Protein AF-A0A2Z5EM82-F1 (afdb_monomer_lite)

Organism: NCBI:txid2233830

Sequence (262 aa):
MKAYSIFFLVAFTAFQNALCEEYQMLAESQAIMKCREKTNAPMMAHTKFIRRDPMLDESKEGKCFIHCIMESIGMMKEDGSMDDDKARSDIEKTTIGSHEKVFEAWKTCEAKDQKGTDKCERSFMMFKCFFTERNKLEIEWKTMHKETLDKCREETNLPMESYEKFTRKFELDDSHEMKCYLKCSLMKLGVMNAEGTINRYKSKFAFNRMFEGDINVVDKMWWECQNKGMKDDLCNYAHGVVKCMIEGVKEKKIQPLKKHDH

Structure (mmCIF, N/CA/C/O backbone):
data_AF-A0A2Z5EM82-F1
#
_entry.id   AF-A0A2Z5EM82-F1
#
loop_
_atom_site.group_PDB
_atom_site.id
_atom_site.type_symbol
_atom_site.label_atom_id
_atom_site.label_alt_id
_atom_site.label_comp_id
_atom_site.label_asym_id
_atom_site.label_entity_id
_atom_site.label_seq_id
_atom_site.pdbx_PDB_ins_code
_atom_site.Cartn_x
_atom_site.Cartn_y
_atom_site.Cartn_z
_atom_site.occupancy
_atom_site.B_iso_or_equiv
_atom_site.auth_seq_id
_atom_site.auth_comp_id
_atom_site.auth_asym_id
_atom_site.auth_atom_id
_atom_site.pdbx_PDB_model_num
ATOM 1 N N . MET A 1 1 ? -30.718 46.259 -21.234 1.00 45.47 1 MET A N 1
ATOM 2 C CA . MET A 1 1 ? -29.704 45.844 -20.233 1.00 45.47 1 MET A CA 1
ATOM 3 C C . MET A 1 1 ? -30.276 45.216 -18.946 1.00 45.47 1 MET A C 1
ATOM 5 O O . MET A 1 1 ? -29.527 45.074 -17.996 1.00 45.47 1 MET A O 1
ATOM 9 N N . LYS A 1 2 ? -31.549 44.775 -18.882 1.00 43.31 2 LYS A N 1
ATOM 10 C CA . LYS A 1 2 ? -32.112 44.120 -17.672 1.00 43.31 2 LYS A CA 1
ATOM 11 C C . LYS A 1 2 ? -32.327 42.597 -17.789 1.00 43.31 2 LYS A C 1
ATOM 13 O O . LYS A 1 2 ? -32.525 41.946 -16.776 1.00 43.31 2 LYS A O 1
ATOM 18 N N . ALA A 1 3 ? -32.244 42.024 -18.994 1.00 44.66 3 ALA A N 1
ATOM 19 C CA . ALA A 1 3 ? -32.476 40.590 -19.222 1.00 44.66 3 ALA A CA 1
ATOM 20 C C . ALA A 1 3 ? -31.213 39.715 -19.064 1.00 44.66 3 ALA A C 1
ATOM 22 O O . ALA A 1 3 ? -31.312 38.560 -18.664 1.00 44.66 3 ALA A O 1
ATOM 23 N N . TYR A 1 4 ? -30.018 40.268 -19.307 1.00 41.94 4 TYR A N 1
ATOM 24 C CA . TYR A 1 4 ? -28.759 39.511 -19.226 1.00 41.94 4 TYR A CA 1
ATOM 25 C C . TYR A 1 4 ? -28.291 39.243 -17.785 1.00 41.94 4 TYR A C 1
ATOM 27 O O . TYR A 1 4 ? -27.641 38.233 -17.536 1.00 41.94 4 TYR A O 1
ATOM 35 N N . SER A 1 5 ? -28.673 40.085 -16.818 1.00 41.69 5 SER A N 1
ATOM 36 C CA . SER A 1 5 ? -28.307 39.893 -15.404 1.00 41.69 5 SER A CA 1
ATOM 37 C C . SER A 1 5 ? -29.085 38.768 -14.714 1.00 41.69 5 SER A C 1
ATOM 39 O O . SER A 1 5 ? -28.594 38.212 -13.739 1.00 41.69 5 SER A O 1
ATOM 41 N N . ILE A 1 6 ? -30.268 38.396 -15.217 1.00 49.16 6 ILE A N 1
ATOM 42 C CA . ILE A 1 6 ? -31.092 37.330 -14.621 1.00 49.16 6 ILE A CA 1
ATOM 43 C C . ILE A 1 6 ? -30.601 35.945 -15.077 1.00 49.16 6 ILE A C 1
ATOM 45 O O . ILE A 1 6 ? -30.550 35.017 -14.275 1.00 49.16 6 ILE A O 1
ATOM 49 N N . PHE A 1 7 ? -30.146 35.814 -16.328 1.00 45.53 7 PHE A N 1
ATOM 50 C CA . PHE A 1 7 ? -29.641 34.541 -16.861 1.00 45.53 7 PHE A CA 1
ATOM 51 C C . PHE A 1 7 ? -28.330 34.076 -16.199 1.00 45.53 7 PHE A C 1
ATOM 53 O O . PHE A 1 7 ? -28.139 32.880 -15.995 1.00 45.53 7 PHE A O 1
ATOM 60 N N . PHE A 1 8 ? -27.457 35.005 -15.794 1.00 47.22 8 PHE A N 1
ATOM 61 C CA . PHE A 1 8 ? -26.215 34.663 -15.087 1.00 47.22 8 PHE A CA 1
ATOM 62 C C . PHE A 1 8 ? -26.441 34.199 -13.638 1.00 47.22 8 PHE A C 1
ATOM 64 O O . PHE A 1 8 ? -25.698 33.350 -13.153 1.00 47.22 8 PHE A O 1
ATOM 71 N N . LEU A 1 9 ? -27.480 34.696 -12.957 1.00 44.06 9 LEU A N 1
ATOM 72 C CA . LEU A 1 9 ? -27.797 34.308 -11.575 1.00 44.06 9 LEU A CA 1
ATOM 73 C C . LEU A 1 9 ? -28.416 32.904 -11.476 1.00 44.06 9 LEU A C 1
ATOM 75 O O . LEU A 1 9 ? -28.106 32.174 -10.540 1.00 44.06 9 LEU A O 1
ATOM 79 N N . VAL A 1 10 ? -29.232 32.495 -12.455 1.00 49.00 10 VAL A N 1
ATOM 80 C CA . VAL A 1 10 ? -29.851 31.152 -12.480 1.00 49.00 10 VAL A CA 1
ATOM 81 C C . VAL A 1 10 ? -28.843 30.064 -12.880 1.00 49.00 10 VAL A C 1
ATOM 83 O O . VAL A 1 10 ? -28.910 28.943 -12.383 1.00 49.00 10 VAL A O 1
ATOM 86 N N . ALA A 1 11 ? -27.855 30.392 -13.719 1.00 47.56 11 ALA A N 1
ATOM 87 C CA . ALA A 1 11 ? -26.779 29.460 -14.057 1.00 47.56 11 ALA A CA 1
ATOM 88 C C . ALA A 1 11 ? -25.826 29.206 -12.872 1.00 47.56 11 ALA A C 1
ATOM 90 O O . ALA A 1 11 ? -25.337 28.089 -12.712 1.00 47.56 11 ALA A O 1
ATOM 91 N N . PHE A 1 12 ? -25.592 30.208 -12.013 1.00 42.94 12 PHE A N 1
ATOM 92 C CA . PHE A 1 12 ? -24.684 30.079 -10.866 1.00 42.94 12 PHE A CA 1
ATOM 93 C C . PHE A 1 12 ? -25.271 29.232 -9.726 1.00 42.94 12 PHE A C 1
ATOM 95 O O . PHE A 1 12 ? -24.543 28.458 -9.106 1.00 42.94 12 PHE A O 1
ATOM 102 N N . THR A 1 13 ? -26.585 29.307 -9.480 1.00 43.53 13 THR A N 1
ATOM 103 C CA . THR A 1 13 ? -27.246 28.476 -8.455 1.00 43.53 13 THR A CA 1
ATOM 104 C C . THR A 1 13 ? -27.397 27.017 -8.889 1.00 43.53 13 THR A C 1
ATOM 106 O O . THR A 1 13 ? -27.292 26.119 -8.056 1.00 43.53 13 THR A O 1
ATOM 109 N N . ALA A 1 14 ? -27.557 26.750 -10.190 1.00 42.41 14 ALA A N 1
ATOM 110 C CA . ALA A 1 14 ? -27.534 25.389 -10.727 1.00 42.41 14 ALA A CA 1
ATOM 111 C C . ALA A 1 14 ? -26.121 24.768 -10.686 1.00 42.41 14 ALA A C 1
ATOM 113 O O . ALA A 1 14 ? -25.977 23.590 -10.364 1.00 42.41 14 ALA A O 1
ATOM 114 N N . PHE A 1 15 ? -25.069 25.560 -10.934 1.00 43.28 15 PHE A N 1
ATOM 115 C CA . PHE A 1 15 ? -23.678 25.085 -10.875 1.00 43.28 15 PHE A CA 1
ATOM 116 C C . PHE A 1 15 ? -23.186 24.794 -9.450 1.00 43.28 15 PHE A C 1
ATOM 118 O O . PHE A 1 15 ? -22.385 23.882 -9.259 1.00 43.28 15 PHE A O 1
ATOM 125 N N . GLN A 1 16 ? -23.666 25.530 -8.442 1.00 39.88 16 GLN A N 1
ATOM 126 C CA . GLN A 1 16 ? -23.313 25.255 -7.044 1.00 39.88 16 GLN A CA 1
ATOM 127 C C . GLN A 1 16 ? -23.934 23.953 -6.522 1.00 39.88 16 GLN A C 1
ATOM 129 O O . GLN A 1 16 ? -23.298 23.261 -5.732 1.00 39.88 16 GLN A O 1
ATOM 134 N N . ASN A 1 17 ? -25.123 23.578 -7.002 1.00 41.25 17 ASN A N 1
ATOM 135 C CA . ASN A 1 17 ? -25.751 22.311 -6.626 1.00 41.25 17 ASN A CA 1
ATOM 136 C C . ASN A 1 17 ? -25.150 21.114 -7.386 1.00 41.25 17 ASN A C 1
ATOM 138 O O . ASN A 1 17 ? -24.936 20.070 -6.780 1.00 41.25 17 ASN A O 1
ATOM 142 N N . ALA A 1 18 ? -24.774 21.279 -8.661 1.00 41.28 18 ALA A N 1
ATOM 143 C CA . ALA A 1 18 ? -24.162 20.207 -9.455 1.00 41.28 18 ALA A CA 1
ATOM 144 C C . ALA A 1 18 ? -22.718 19.857 -9.032 1.00 41.28 18 ALA A C 1
ATOM 146 O O . ALA A 1 18 ? -22.289 18.722 -9.203 1.00 41.28 18 ALA A O 1
ATOM 147 N N . LEU A 1 19 ? -21.963 20.802 -8.454 1.00 39.62 19 LEU A N 1
ATOM 148 C CA . LEU A 1 19 ? -20.616 20.536 -7.921 1.00 39.62 19 LEU A CA 1
ATOM 149 C C . LEU A 1 19 ? -20.616 19.999 -6.478 1.00 39.62 19 LEU A C 1
ATOM 151 O O . LEU A 1 19 ? -19.567 19.592 -5.984 1.00 39.62 19 LEU A O 1
ATOM 155 N N . CYS A 1 20 ? -21.764 19.999 -5.795 1.00 47.19 20 CYS A N 1
ATOM 156 C CA . CYS A 1 20 ? -21.883 19.529 -4.410 1.00 47.19 20 CYS A CA 1
ATOM 157 C C . CYS A 1 20 ? -22.438 18.093 -4.309 1.00 47.19 20 CYS A C 1
ATOM 159 O O . CYS A 1 20 ? -22.335 1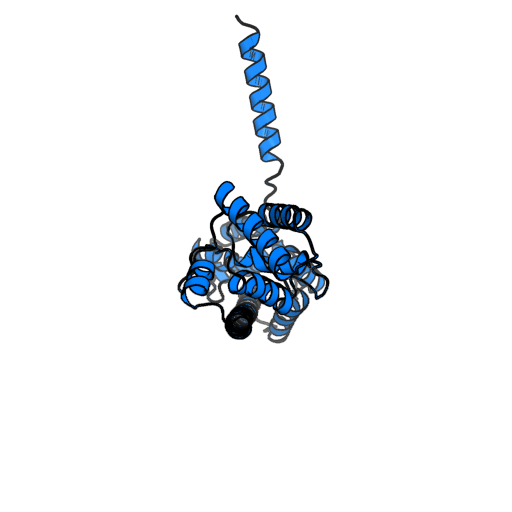7.461 -3.260 1.00 47.19 20 CYS A O 1
ATOM 161 N N . GLU A 1 21 ? -22.990 17.547 -5.396 1.00 37.94 21 GLU A N 1
ATOM 162 C CA . GLU A 1 21 ? -23.688 16.252 -5.393 1.00 37.94 21 GLU A CA 1
ATOM 163 C C . GLU A 1 21 ? -22.758 15.022 -5.360 1.00 37.94 21 GLU A C 1
ATOM 165 O O . GLU A 1 21 ? -23.208 13.929 -5.025 1.00 37.94 21 GLU A O 1
ATOM 170 N N . GLU A 1 22 ? -21.453 15.186 -5.611 1.00 38.53 22 GLU A N 1
ATOM 171 C CA . GLU A 1 22 ? -20.492 14.066 -5.649 1.00 38.53 22 GLU A CA 1
ATOM 172 C C . GLU A 1 22 ? -19.553 13.993 -4.427 1.00 38.53 22 GLU A C 1
ATOM 174 O O . GLU A 1 22 ? -18.763 13.061 -4.298 1.00 38.53 22 GLU A O 1
ATOM 179 N N . TYR A 1 23 ? -19.676 14.918 -3.466 1.00 39.31 23 TYR A N 1
ATOM 180 C CA . TYR A 1 23 ? -19.006 14.817 -2.161 1.00 39.31 23 TYR A CA 1
ATOM 181 C C . TYR A 1 23 ? -19.961 14.236 -1.111 1.00 39.31 23 TYR A C 1
ATOM 183 O O . TYR A 1 23 ? -20.085 14.741 0.007 1.00 39.31 23 TYR A O 1
ATOM 191 N N . GLN A 1 24 ? -20.655 13.145 -1.449 1.00 38.25 24 GLN A N 1
ATOM 192 C CA . GLN A 1 24 ? -21.170 12.264 -0.407 1.00 38.25 24 GLN A CA 1
ATOM 193 C C . GLN A 1 24 ? -19.955 11.737 0.355 1.00 38.25 24 GLN A C 1
ATOM 195 O O . GLN A 1 24 ? -19.304 10.782 -0.063 1.00 38.25 24 GLN A O 1
ATOM 200 N N . MET A 1 25 ? -19.616 12.384 1.474 1.00 50.50 25 MET A N 1
ATOM 201 C CA . MET A 1 25 ? -18.708 11.797 2.450 1.00 50.50 25 MET A CA 1
ATOM 202 C C . MET A 1 25 ? -19.210 10.379 2.707 1.00 50.50 25 MET A C 1
ATOM 204 O O . MET A 1 25 ? -20.356 10.226 3.142 1.00 50.50 25 MET A O 1
ATOM 208 N N . LEU A 1 26 ? -18.388 9.374 2.379 1.00 66.12 26 LEU A N 1
ATOM 209 C CA . LEU A 1 26 ? -18.719 7.965 2.584 1.00 66.12 26 LEU A CA 1
ATOM 210 C C . LEU A 1 26 ? -19.318 7.791 3.985 1.00 66.12 26 LEU A C 1
ATOM 212 O O . LEU A 1 26 ? -18.898 8.471 4.926 1.00 66.12 26 LEU A O 1
ATOM 216 N N . ALA A 1 27 ? -20.294 6.892 4.132 1.00 74.19 27 ALA A N 1
ATOM 217 C CA . ALA A 1 27 ? -20.987 6.657 5.404 1.00 74.19 27 ALA A CA 1
ATOM 218 C C . ALA A 1 27 ? -20.010 6.497 6.592 1.00 74.19 27 ALA A C 1
ATOM 220 O O . ALA A 1 27 ? -20.274 6.982 7.689 1.00 74.19 27 ALA A O 1
ATOM 221 N N . GLU A 1 28 ? -18.835 5.917 6.339 1.00 73.75 28 GLU A N 1
ATOM 222 C CA . GLU A 1 28 ? -17.709 5.803 7.270 1.00 73.75 28 GLU A CA 1
ATOM 223 C C . GLU A 1 28 ? -17.145 7.161 7.729 1.00 73.75 28 GLU A C 1
ATOM 225 O O . GLU A 1 28 ? -16.968 7.387 8.924 1.00 73.75 28 GLU A O 1
ATOM 230 N N . SER A 1 29 ? -16.889 8.103 6.814 1.00 79.56 29 SER A N 1
ATOM 231 C CA . SER A 1 29 ? -16.407 9.450 7.155 1.00 79.56 29 SER A CA 1
ATOM 232 C C . SER A 1 29 ? -17.433 10.227 7.982 1.00 79.56 29 SER A C 1
ATOM 234 O O . SER A 1 29 ? -17.067 10.935 8.922 1.00 79.56 29 SER A O 1
ATOM 236 N N . GLN A 1 30 ? -18.724 10.057 7.683 1.00 85.81 30 GLN A N 1
ATOM 237 C CA . GLN A 1 30 ? -19.794 10.638 8.496 1.00 85.81 30 GLN A CA 1
ATOM 238 C C . GLN A 1 30 ? -19.855 10.008 9.892 1.00 85.81 30 GLN A C 1
ATOM 240 O O . GLN A 1 30 ? -20.017 10.732 10.876 1.00 85.81 30 GLN A O 1
ATOM 245 N N . ALA A 1 31 ? -19.702 8.683 9.990 1.00 89.44 31 ALA A N 1
ATOM 246 C CA . ALA A 1 31 ? -19.659 7.971 11.265 1.00 89.44 31 ALA A CA 1
ATOM 247 C C . ALA A 1 31 ? -18.488 8.453 12.133 1.00 89.44 31 ALA A C 1
ATOM 249 O O . ALA A 1 31 ? -18.691 8.783 13.299 1.00 89.44 31 ALA A O 1
ATOM 250 N N . ILE A 1 32 ? -17.291 8.594 11.554 1.00 90.69 32 ILE A N 1
ATOM 251 C CA . ILE A 1 32 ? -16.101 9.102 12.250 1.00 90.69 32 ILE A CA 1
ATOM 252 C C . ILE A 1 32 ? -16.361 10.491 12.851 1.00 90.69 32 ILE A C 1
ATOM 254 O O . ILE A 1 32 ? -16.101 10.704 14.035 1.00 90.69 32 ILE A O 1
ATOM 258 N N . MET A 1 33 ? -16.913 11.436 12.087 1.00 90.00 33 MET A N 1
ATOM 259 C CA . MET A 1 33 ? -17.170 12.780 12.620 1.00 90.00 33 MET A CA 1
ATOM 260 C C . MET A 1 33 ? -18.235 12.781 13.721 1.00 90.00 33 MET A C 1
ATOM 262 O O . MET A 1 33 ? -17.991 13.319 14.803 1.00 90.00 33 MET A O 1
ATOM 266 N N . LYS A 1 34 ? -19.372 12.109 13.494 1.00 95.06 34 LYS A N 1
ATOM 267 C CA . LYS A 1 34 ? -20.461 12.010 14.481 1.00 95.06 34 LYS A CA 1
ATOM 268 C C . LYS A 1 34 ? -20.003 11.346 15.776 1.00 95.06 34 LYS A C 1
ATOM 270 O O . LYS A 1 34 ? -20.363 11.794 16.860 1.00 95.06 34 LYS A O 1
ATOM 275 N N . CYS A 1 35 ? -19.196 10.293 15.681 1.00 96.75 35 CYS A N 1
ATOM 276 C CA . CYS A 1 35 ? -18.699 9.587 16.853 1.00 96.75 35 CYS A CA 1
ATOM 277 C C . CYS A 1 35 ? -17.727 10.424 17.668 1.00 96.75 35 CYS A C 1
ATOM 279 O O . CYS A 1 35 ? -17.796 10.389 18.892 1.00 96.75 35 CYS A O 1
ATOM 281 N N . ARG A 1 36 ? -16.867 11.214 17.016 1.00 96.19 36 ARG A N 1
ATOM 282 C CA . ARG A 1 36 ? -15.966 12.126 17.726 1.00 96.19 36 ARG A CA 1
ATOM 283 C C . ARG A 1 36 ? -16.755 13.135 18.563 1.00 96.19 36 ARG A C 1
ATOM 285 O O . ARG A 1 36 ? -16.413 13.357 19.720 1.00 96.19 36 ARG A O 1
ATOM 292 N N . GLU A 1 37 ? -17.797 13.726 17.979 1.00 95.75 37 GLU A N 1
ATOM 293 C CA . GLU A 1 37 ? -18.689 14.659 18.677 1.00 95.75 37 GLU A CA 1
ATOM 294 C C . GLU A 1 37 ? -19.434 13.962 19.820 1.00 95.75 37 GLU A C 1
ATOM 296 O O . GLU A 1 37 ? -19.393 14.428 20.955 1.00 95.75 37 GLU A O 1
ATOM 301 N N . LYS A 1 38 ? -20.043 12.799 19.551 1.00 96.75 38 LYS A N 1
ATOM 302 C CA . LYS A 1 38 ? -20.815 12.025 20.536 1.00 96.75 38 LYS A CA 1
ATOM 303 C C . LYS A 1 38 ? -19.993 11.635 21.766 1.00 96.75 38 LYS A C 1
ATOM 305 O O . LYS A 1 38 ? -20.538 11.589 22.865 1.00 96.75 38 LYS A O 1
ATOM 310 N N . THR A 1 39 ? -18.710 11.326 21.595 1.00 96.19 39 THR A N 1
ATOM 311 C CA . THR A 1 39 ? -17.845 10.877 22.696 1.00 96.19 39 THR A CA 1
ATOM 312 C C . THR A 1 39 ? -16.958 11.976 23.266 1.00 96.19 39 THR A C 1
ATOM 314 O O . THR A 1 39 ? -16.189 11.698 24.182 1.00 96.19 39 THR A O 1
ATOM 317 N N . ASN A 1 40 ? -17.045 13.206 22.747 1.00 96.19 40 ASN A N 1
ATOM 318 C CA . ASN A 1 40 ? -16.127 14.306 23.059 1.00 96.19 40 ASN A CA 1
ATOM 319 C C . ASN A 1 40 ? -14.645 13.941 22.863 1.00 96.19 40 ASN A C 1
ATOM 321 O O . ASN A 1 40 ? -13.767 14.456 23.559 1.00 96.19 40 ASN A O 1
ATOM 325 N N . ALA A 1 41 ? -14.345 13.055 21.911 1.00 96.00 41 ALA A N 1
ATOM 326 C CA . ALA A 1 41 ? -12.975 12.628 21.678 1.00 96.00 41 ALA A CA 1
ATOM 327 C C . ALA A 1 41 ? -12.111 13.773 21.119 1.00 96.00 41 ALA A C 1
ATOM 329 O O . ALA A 1 41 ? -12.538 14.535 20.232 1.00 96.00 41 ALA A O 1
ATOM 330 N N . PRO A 1 42 ? -10.859 13.904 21.593 1.00 93.50 42 PRO A N 1
ATOM 331 C CA . PRO A 1 42 ? -9.968 14.950 21.121 1.00 93.50 42 PRO A CA 1
ATOM 332 C C . PRO A 1 42 ? -9.671 14.769 19.628 1.00 93.50 42 PRO A C 1
ATOM 334 O O . PRO A 1 42 ? -9.728 13.671 19.072 1.00 93.50 42 PRO A O 1
ATOM 337 N N . MET A 1 43 ? -9.299 15.860 18.955 1.00 89.44 43 MET A N 1
ATOM 338 C CA . MET A 1 43 ? -8.935 15.818 17.528 1.00 89.44 43 MET A CA 1
ATOM 339 C C . MET A 1 43 ? -7.779 14.839 17.247 1.00 89.44 43 MET A C 1
ATOM 341 O O . MET A 1 43 ? -7.666 14.283 16.153 1.00 89.44 43 MET A O 1
ATOM 345 N N . MET A 1 44 ? -6.933 14.593 18.250 1.00 87.75 44 MET A N 1
ATOM 346 C CA . MET A 1 44 ? -5.845 13.628 18.156 1.00 87.75 44 MET A CA 1
ATOM 347 C C . MET A 1 44 ? -6.354 12.188 17.987 1.00 87.75 44 MET A C 1
ATOM 349 O O . MET A 1 44 ? -5.823 11.476 17.139 1.00 87.75 44 MET A O 1
ATOM 353 N N . ALA A 1 45 ? -7.409 11.776 18.702 1.00 90.31 45 ALA A N 1
ATOM 354 C CA . ALA A 1 45 ? -8.030 10.457 18.534 1.00 90.31 45 ALA A CA 1
ATOM 355 C C . ALA A 1 45 ? -8.524 10.248 17.096 1.00 90.31 45 ALA A C 1
ATOM 357 O O . ALA A 1 45 ? -8.215 9.242 16.459 1.00 90.31 45 ALA A O 1
ATOM 358 N N . HIS A 1 46 ? -9.209 11.256 16.552 1.00 88.81 46 HIS A N 1
ATOM 359 C CA . HIS A 1 46 ? -9.658 11.278 15.161 1.00 88.81 46 HIS A CA 1
ATOM 360 C C . HIS A 1 46 ? -8.490 11.170 14.173 1.00 88.81 46 HIS A C 1
ATOM 362 O O . HIS A 1 46 ? -8.509 10.346 13.260 1.00 88.81 46 HIS A O 1
ATOM 368 N N . THR A 1 47 ? -7.442 11.970 14.381 1.00 84.31 47 THR A N 1
ATOM 369 C CA . THR A 1 47 ? -6.265 11.998 13.500 1.00 84.31 47 THR A CA 1
ATOM 370 C C . THR A 1 47 ? -5.544 10.653 13.488 1.00 84.31 47 THR A C 1
ATOM 372 O O . THR A 1 47 ? -5.241 10.133 12.415 1.00 84.31 47 THR A O 1
ATOM 375 N N . LYS A 1 48 ? -5.311 10.067 14.666 1.00 87.62 48 LYS A N 1
ATOM 376 C CA . LYS A 1 48 ? -4.676 8.753 14.822 1.00 87.62 48 LYS A CA 1
ATOM 377 C C . LYS A 1 48 ? -5.497 7.644 14.167 1.00 87.62 48 LYS A C 1
ATOM 379 O O . LYS A 1 48 ? -4.941 6.830 13.437 1.00 87.62 48 LYS A O 1
ATOM 384 N N . PHE A 1 49 ? -6.819 7.652 14.350 1.00 88.88 49 PHE A N 1
ATOM 385 C CA . PHE A 1 49 ? -7.699 6.654 13.743 1.00 88.88 49 PHE A CA 1
ATOM 386 C C . PHE A 1 49 ? -7.691 6.719 12.209 1.00 88.88 49 PHE A C 1
ATOM 388 O O . PHE A 1 49 ? -7.473 5.701 11.555 1.00 88.88 49 PHE A O 1
ATOM 395 N N . ILE A 1 50 ? -7.848 7.912 11.620 1.00 84.69 50 ILE A N 1
ATOM 396 C CA . ILE A 1 50 ? -7.824 8.086 10.154 1.00 84.69 50 ILE A CA 1
ATOM 397 C C . ILE A 1 50 ? -6.474 7.670 9.566 1.00 84.69 50 ILE A C 1
ATOM 399 O O . ILE A 1 50 ? -6.422 7.028 8.515 1.00 84.69 50 ILE A O 1
ATOM 403 N N . ARG A 1 51 ? -5.378 7.990 10.263 1.00 82.88 51 ARG A N 1
ATOM 404 C CA . ARG A 1 51 ? -4.020 7.587 9.872 1.00 82.88 51 ARG A CA 1
ATOM 405 C C . ARG A 1 51 ? -3.728 6.109 10.106 1.00 82.88 51 ARG A C 1
ATOM 407 O O . ARG A 1 51 ? -2.669 5.649 9.696 1.00 82.88 51 ARG A O 1
ATOM 414 N N . ARG A 1 52 ? -4.659 5.364 10.711 1.00 87.38 52 ARG A N 1
ATOM 415 C CA . ARG A 1 52 ? -4.482 3.958 11.091 1.00 87.38 52 ARG A CA 1
ATOM 416 C C . ARG A 1 52 ? -3.230 3.762 11.964 1.00 87.38 52 ARG A C 1
ATOM 418 O O . ARG A 1 52 ? -2.513 2.778 11.821 1.00 87.38 52 ARG A O 1
ATOM 425 N N . ASP A 1 53 ? -2.970 4.732 12.841 1.00 84.25 53 ASP A N 1
ATOM 426 C CA . ASP A 1 53 ? -1.805 4.770 13.725 1.00 84.25 53 ASP A CA 1
ATOM 427 C C . ASP A 1 53 ? -1.942 3.698 14.826 1.00 84.25 53 ASP A C 1
ATOM 429 O O . ASP A 1 53 ? -2.967 3.677 15.517 1.00 84.25 53 ASP A O 1
ATOM 433 N N . PRO A 1 54 ? -0.951 2.806 15.022 1.00 84.12 54 PRO A N 1
ATOM 434 C CA . PRO A 1 54 ? -0.994 1.807 16.091 1.00 84.12 54 PRO A CA 1
ATOM 435 C C . PRO A 1 54 ? -0.985 2.428 17.501 1.00 84.12 54 PRO A C 1
ATOM 437 O O . PRO A 1 54 ? -1.451 1.800 18.454 1.00 84.12 54 PRO A O 1
ATOM 440 N N . MET A 1 55 ? -0.499 3.663 17.658 1.00 89.44 55 MET A N 1
ATOM 441 C CA . MET A 1 55 ? -0.511 4.417 18.913 1.00 89.44 55 MET A CA 1
ATOM 442 C C . MET A 1 55 ? -1.816 5.204 19.069 1.00 89.44 55 MET A C 1
ATOM 444 O O . MET A 1 55 ? -1.810 6.435 19.141 1.00 89.44 55 MET A O 1
ATOM 448 N N . LEU A 1 56 ? -2.943 4.493 19.134 1.00 92.12 56 LEU A N 1
ATOM 449 C CA . LEU A 1 56 ? -4.280 5.066 19.326 1.00 92.12 56 LEU A CA 1
ATOM 450 C C . LEU A 1 56 ? -4.400 5.909 20.611 1.00 92.12 56 LEU A C 1
ATOM 452 O O . LEU A 1 56 ? -3.526 5.915 21.476 1.00 92.12 56 LEU A O 1
ATOM 456 N N . ASP A 1 57 ? -5.479 6.684 20.714 1.00 92.50 57 ASP A N 1
ATOM 457 C CA . ASP A 1 57 ? -5.778 7.458 21.920 1.00 92.50 57 ASP A CA 1
ATOM 458 C C . ASP A 1 57 ? -6.338 6.542 23.017 1.00 92.50 57 ASP A C 1
ATOM 460 O O . ASP A 1 57 ? -7.398 5.942 22.847 1.00 92.50 57 ASP A O 1
ATOM 464 N N . GLU A 1 58 ? -5.604 6.420 24.125 1.00 94.06 58 GLU A N 1
ATOM 465 C CA . GLU A 1 58 ? -5.941 5.517 25.231 1.00 94.06 58 GLU A CA 1
ATOM 466 C C . GLU A 1 58 ? -6.862 6.157 26.286 1.00 94.06 58 GLU A C 1
ATOM 468 O O . GLU A 1 58 ? -7.215 5.501 27.269 1.00 94.06 58 GLU A O 1
ATOM 473 N N . SER A 1 59 ? -7.266 7.421 26.102 1.00 95.12 59 SER A N 1
ATOM 474 C CA . SER A 1 59 ? -8.288 8.057 26.940 1.00 95.12 59 SER A CA 1
ATOM 475 C C . SER A 1 59 ? -9.623 7.319 26.839 1.00 95.12 59 SER A C 1
ATOM 477 O O . SER A 1 59 ? -9.920 6.649 25.847 1.00 95.12 59 SER A O 1
ATOM 479 N N . LYS A 1 60 ? -10.474 7.468 27.857 1.00 95.62 60 LYS A N 1
ATOM 480 C CA . LYS A 1 60 ? -11.815 6.870 27.855 1.00 95.62 60 LYS A CA 1
ATOM 481 C C . LYS A 1 60 ? -12.623 7.327 26.634 1.00 95.62 60 LYS A C 1
ATOM 483 O O . LYS A 1 60 ? -13.267 6.515 25.974 1.00 95.62 60 LYS A O 1
ATOM 488 N N . GLU A 1 61 ? -12.541 8.611 26.309 1.00 96.94 61 GLU A N 1
ATOM 489 C CA . GLU A 1 61 ? -13.206 9.243 25.173 1.00 96.94 61 GLU A CA 1
ATOM 490 C C . GLU A 1 61 ? -12.685 8.681 23.841 1.00 96.94 61 GLU A C 1
ATOM 492 O O . GLU A 1 61 ? -13.483 8.382 22.951 1.00 96.94 61 GLU A O 1
ATOM 497 N N . GLY A 1 62 ? -11.367 8.476 23.719 1.00 96.00 62 GLY A N 1
ATOM 498 C CA . GLY A 1 62 ? -10.722 7.862 22.554 1.00 96.00 62 GLY A CA 1
ATOM 499 C C . GLY A 1 62 ? -11.103 6.393 22.349 1.00 96.00 62 GLY A C 1
ATOM 500 O O . GLY A 1 62 ? -11.408 5.974 21.230 1.00 96.00 62 GLY A O 1
ATOM 501 N N . LYS A 1 63 ? -11.179 5.613 23.429 1.00 95.62 63 LYS A N 1
ATOM 502 C CA . LYS A 1 63 ? -11.627 4.212 23.383 1.00 95.62 63 LYS A CA 1
ATOM 503 C C . LYS A 1 63 ? -13.091 4.099 22.961 1.00 95.62 63 LYS A C 1
ATOM 505 O O . LYS A 1 63 ? -13.429 3.338 22.053 1.00 95.62 63 LYS A O 1
ATOM 510 N N . CYS A 1 64 ? -13.963 4.904 23.567 1.00 96.19 64 CYS A N 1
ATOM 511 C CA . CYS A 1 64 ? -15.383 4.906 23.220 1.00 96.19 64 CYS A CA 1
ATOM 512 C C . CYS A 1 64 ? -15.657 5.493 21.831 1.00 96.19 64 CYS A C 1
ATOM 514 O O . CYS A 1 64 ? -16.620 5.093 21.179 1.00 96.19 64 CYS A O 1
ATOM 516 N N . PHE A 1 65 ? -14.803 6.395 21.347 1.00 97.25 65 PHE A N 1
ATOM 517 C CA . PHE A 1 65 ? -14.844 6.882 19.970 1.00 97.25 65 PHE A CA 1
ATOM 518 C C . PHE A 1 65 ? -14.694 5.744 18.956 1.00 97.25 65 PHE A C 1
ATOM 520 O O . PHE A 1 65 ? -15.495 5.648 18.028 1.00 97.25 65 PHE A O 1
ATOM 527 N N . ILE A 1 66 ? -13.729 4.843 19.168 1.00 95.44 66 ILE A N 1
ATOM 528 C CA . ILE A 1 66 ? -13.524 3.674 18.301 1.00 95.44 66 ILE A CA 1
ATOM 529 C C . ILE A 1 66 ? -14.733 2.744 18.359 1.00 95.44 66 ILE A C 1
ATOM 531 O O . ILE A 1 66 ? -15.235 2.341 17.314 1.00 95.44 66 ILE A O 1
ATOM 535 N N . HIS A 1 67 ? -15.238 2.449 19.560 1.00 94.94 67 HIS A N 1
ATOM 536 C CA . HIS A 1 67 ? -16.447 1.638 19.711 1.00 94.94 67 HIS A CA 1
ATOM 537 C C . HIS A 1 67 ? -17.634 2.217 18.938 1.00 94.94 67 HIS A C 1
ATOM 539 O O . HIS A 1 67 ? -18.264 1.507 18.158 1.00 94.94 67 HIS A O 1
ATOM 545 N N . CYS A 1 68 ? -17.884 3.521 19.089 1.00 96.38 68 CYS A N 1
ATOM 546 C CA . CYS A 1 68 ? -18.944 4.205 18.361 1.00 96.38 68 CYS A CA 1
ATOM 547 C C . CYS A 1 68 ? -18.784 4.046 16.845 1.00 96.38 68 CYS A C 1
ATOM 549 O O . CYS A 1 68 ? -19.775 3.803 16.159 1.00 96.38 68 CYS A O 1
ATOM 551 N N . ILE A 1 69 ? -17.560 4.164 16.313 1.00 94.88 69 ILE A N 1
ATOM 552 C CA . ILE A 1 69 ? -17.310 3.977 14.878 1.00 94.88 69 ILE A CA 1
ATOM 553 C C . ILE A 1 69 ? -17.657 2.550 14.465 1.00 94.88 69 ILE A C 1
ATOM 555 O O . ILE A 1 69 ? -18.403 2.380 13.507 1.00 94.88 69 ILE A O 1
ATOM 559 N N . MET A 1 70 ? -17.157 1.545 15.191 1.00 93.38 70 MET A N 1
ATOM 560 C CA . MET A 1 70 ? -17.376 0.129 14.874 1.00 93.38 70 MET A CA 1
ATOM 561 C C . MET A 1 70 ? -18.855 -0.247 14.860 1.00 93.38 70 MET A C 1
ATOM 563 O O . MET A 1 70 ? -19.296 -0.943 13.950 1.00 93.38 70 MET A O 1
ATOM 567 N N . GLU A 1 71 ? -19.613 0.235 15.843 1.00 93.81 71 GLU A N 1
ATOM 568 C CA . GLU A 1 71 ? -21.062 0.046 15.912 1.00 93.81 71 GLU A CA 1
ATOM 569 C C . GLU A 1 71 ? -21.763 0.791 14.764 1.00 93.81 71 GLU A C 1
ATOM 571 O O . GLU A 1 71 ? -22.577 0.213 14.049 1.00 93.81 71 GLU A O 1
ATOM 576 N N . SER A 1 72 ? -21.387 2.050 14.511 1.00 93.50 72 SER A N 1
ATOM 577 C CA . SER A 1 72 ? -22.014 2.889 13.475 1.00 93.50 72 SER A CA 1
ATOM 578 C C . SER A 1 72 ? -21.815 2.352 12.060 1.00 93.50 72 SER A C 1
ATOM 580 O O . SER A 1 72 ? -22.686 2.527 11.209 1.00 93.50 72 SER A O 1
ATOM 582 N N . ILE A 1 73 ? -20.670 1.721 11.793 1.00 90.81 73 ILE A N 1
ATOM 583 C CA . ILE A 1 73 ? -20.395 1.079 10.504 1.00 90.81 73 ILE A CA 1
ATOM 584 C C . ILE A 1 73 ? -20.787 -0.402 10.504 1.00 90.81 73 ILE A C 1
ATOM 586 O O . I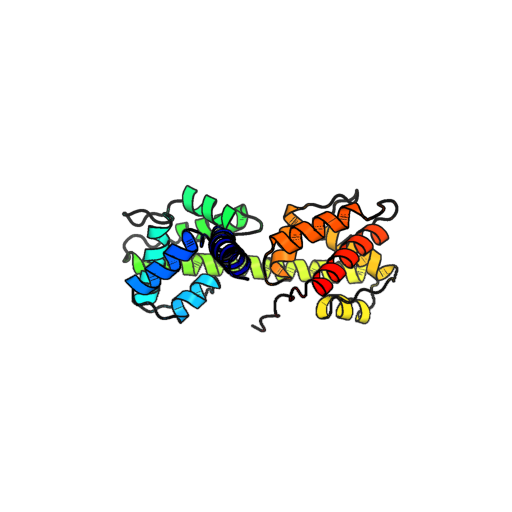LE A 1 73 ? -20.671 -1.039 9.469 1.00 90.81 73 ILE A O 1
ATOM 590 N N . GLY A 1 74 ? -21.272 -0.959 11.617 1.00 91.81 74 GLY A N 1
ATOM 591 C CA . GLY A 1 74 ? -21.742 -2.344 11.712 1.00 91.81 74 GLY A CA 1
ATOM 592 C C . GLY A 1 74 ? -20.644 -3.411 11.763 1.00 91.81 74 GLY A C 1
ATOM 593 O O . GLY A 1 74 ? -20.949 -4.586 11.610 1.00 91.81 74 GLY A O 1
ATOM 594 N N . MET A 1 75 ? -19.378 -3.037 11.975 1.00 92.19 75 MET A N 1
ATOM 595 C CA . MET A 1 75 ? -18.286 -3.999 12.214 1.00 92.19 75 MET A CA 1
ATOM 596 C C . MET A 1 75 ? -18.395 -4.684 13.583 1.00 92.19 75 MET A C 1
ATOM 598 O O . MET A 1 75 ? -17.789 -5.733 13.795 1.00 92.19 75 MET A O 1
ATOM 602 N N . MET A 1 76 ? -19.127 -4.079 14.520 1.00 91.00 76 MET A N 1
ATOM 603 C CA . MET A 1 76 ? -19.426 -4.649 15.829 1.00 91.00 76 MET A CA 1
ATOM 604 C C . MET A 1 76 ? -20.936 -4.663 16.046 1.00 91.00 76 MET A C 1
ATOM 606 O O . MET A 1 76 ? -21.610 -3.655 15.836 1.00 91.00 76 MET A O 1
ATOM 610 N N . LYS A 1 77 ? -21.450 -5.810 16.487 1.00 88.25 77 LYS A N 1
ATOM 611 C CA . LYS A 1 77 ? -22.858 -6.024 16.827 1.00 88.25 77 LYS A CA 1
ATOM 612 C C . LYS A 1 77 ? -23.168 -5.468 18.218 1.00 88.25 77 LYS A C 1
ATOM 614 O O . LYS A 1 77 ? -22.269 -5.219 19.021 1.00 88.25 77 LYS A O 1
ATOM 619 N N . GLU A 1 78 ? -24.452 -5.324 18.543 1.00 83.50 78 GLU A N 1
ATOM 620 C CA . GLU A 1 78 ? -24.902 -4.780 19.837 1.00 83.50 78 GLU A CA 1
ATOM 621 C C . GLU A 1 78 ? -24.411 -5.592 21.050 1.00 83.50 78 GLU A C 1
ATOM 623 O O . GLU A 1 78 ? -24.187 -5.037 22.131 1.00 83.50 78 GLU A O 1
ATOM 628 N N . ASP A 1 79 ? -24.199 -6.899 20.880 1.00 81.56 79 ASP A N 1
ATOM 629 C CA . ASP A 1 79 ? -23.642 -7.798 21.901 1.00 81.56 79 ASP A CA 1
ATOM 630 C C . ASP A 1 79 ? -22.106 -7.692 22.039 1.00 81.56 79 ASP A C 1
ATOM 632 O O . ASP A 1 79 ? -21.486 -8.359 22.872 1.00 81.56 79 ASP A O 1
ATOM 636 N N . GLY A 1 80 ? -21.481 -6.828 21.236 1.00 80.94 80 GLY A N 1
ATOM 637 C CA . GLY A 1 80 ? -20.045 -6.590 21.186 1.00 80.94 80 GLY A CA 1
ATOM 638 C C . GLY A 1 80 ? -19.260 -7.607 20.358 1.00 80.94 80 GLY A C 1
ATOM 639 O O . GLY A 1 80 ? -18.037 -7.503 20.308 1.00 80.94 80 GLY A O 1
ATOM 640 N N . SER A 1 81 ? -19.906 -8.604 19.744 1.00 86.50 81 SER A N 1
ATOM 641 C CA . SER A 1 81 ? -19.245 -9.517 18.804 1.00 86.50 81 SER A CA 1
ATOM 642 C C . SER A 1 81 ? -18.925 -8.823 17.477 1.00 86.50 81 SER A C 1
ATOM 644 O O . SER A 1 81 ? -19.594 -7.864 17.087 1.00 86.50 81 SER A O 1
ATOM 646 N N . MET A 1 82 ? -17.875 -9.285 16.796 1.00 90.75 82 MET A N 1
ATOM 647 C CA . MET A 1 82 ? -17.485 -8.740 15.497 1.00 90.75 82 MET A CA 1
ATOM 648 C C . MET A 1 82 ? -18.381 -9.290 14.385 1.00 90.75 82 MET A C 1
ATOM 650 O O . MET A 1 82 ? -18.867 -10.422 14.448 1.00 90.75 82 MET A O 1
ATOM 654 N N . ASP A 1 83 ? -18.594 -8.480 13.356 1.00 94.44 83 ASP A N 1
ATOM 655 C CA . ASP A 1 83 ? -19.239 -8.895 12.117 1.00 94.44 83 ASP A CA 1
ATOM 656 C C . ASP A 1 83 ? -18.182 -9.059 11.017 1.00 94.44 83 ASP A C 1
ATOM 658 O O . ASP A 1 83 ? -17.703 -8.084 10.434 1.00 94.44 83 ASP A O 1
ATOM 662 N N . ASP A 1 84 ? -17.780 -10.306 10.775 1.00 94.06 84 ASP A N 1
ATOM 663 C CA . ASP A 1 84 ? -16.735 -10.653 9.809 1.00 94.06 84 ASP A CA 1
ATOM 664 C C . ASP A 1 84 ? -17.092 -10.288 8.372 1.00 94.06 84 ASP A C 1
ATOM 666 O O . ASP A 1 84 ? -16.225 -9.831 7.626 1.00 94.06 84 ASP A O 1
ATOM 670 N N . ASP A 1 85 ? -18.350 -10.474 7.975 1.00 94.94 85 ASP A N 1
ATOM 671 C CA . ASP A 1 85 ? -18.800 -10.163 6.620 1.00 94.94 85 ASP A CA 1
ATOM 672 C C . ASP A 1 85 ? -18.725 -8.656 6.391 1.00 94.94 85 ASP A C 1
ATOM 674 O O . ASP A 1 85 ? -18.235 -8.183 5.357 1.00 94.94 85 ASP A O 1
ATOM 678 N N . LYS A 1 86 ? -19.134 -7.881 7.401 1.00 93.19 86 LYS A N 1
ATOM 679 C CA . LYS A 1 86 ? -19.032 -6.430 7.348 1.00 93.19 86 LYS A CA 1
ATOM 680 C C . LYS A 1 86 ? -17.582 -5.954 7.389 1.00 93.19 86 LYS A C 1
ATOM 682 O O . LYS A 1 86 ? -17.215 -5.093 6.588 1.00 93.19 86 LYS A O 1
ATOM 687 N N . ALA A 1 87 ? -16.746 -6.541 8.245 1.00 92.81 87 ALA A N 1
ATOM 688 C CA . ALA A 1 87 ? -15.318 -6.244 8.307 1.00 92.81 87 ALA A CA 1
ATOM 689 C C . ALA A 1 87 ? -14.610 -6.559 6.981 1.00 92.81 87 ALA A C 1
ATOM 691 O O . ALA A 1 87 ? -13.833 -5.737 6.493 1.00 92.81 87 ALA A O 1
ATOM 692 N N . ARG A 1 88 ? -14.919 -7.701 6.352 1.00 93.06 88 ARG A N 1
ATOM 693 C CA . ARG A 1 88 ? -14.391 -8.084 5.037 1.00 93.06 88 ARG A CA 1
ATOM 694 C C . ARG A 1 88 ? -14.814 -7.088 3.963 1.00 93.06 88 ARG A C 1
ATOM 696 O O . ARG A 1 88 ? -13.947 -6.558 3.274 1.00 93.06 88 ARG A O 1
ATOM 703 N N . SER A 1 89 ? -16.107 -6.767 3.875 1.00 90.06 89 SER A N 1
ATOM 704 C CA . SER A 1 89 ? -16.628 -5.764 2.932 1.00 90.06 89 SER A CA 1
ATOM 705 C C . SER A 1 89 ? -15.919 -4.416 3.093 1.00 90.06 89 SER A C 1
ATOM 707 O O . SER A 1 89 ? -15.539 -3.782 2.109 1.00 90.06 89 SER A O 1
ATOM 709 N N . ASP A 1 90 ? -15.762 -3.938 4.325 1.00 86.69 90 ASP A N 1
ATOM 710 C CA . ASP A 1 90 ? -15.111 -2.654 4.571 1.00 86.69 90 ASP A CA 1
ATOM 711 C C . ASP A 1 90 ? -13.604 -2.725 4.285 1.00 86.69 90 ASP A C 1
ATOM 713 O O . ASP A 1 90 ? -13.047 -1.778 3.736 1.00 86.69 90 ASP A O 1
ATOM 717 N N . ILE A 1 91 ? -12.924 -3.844 4.553 1.00 88.12 91 ILE A N 1
ATOM 718 C CA . ILE A 1 91 ? -11.531 -4.046 4.127 1.00 88.12 91 ILE A CA 1
ATOM 719 C C . ILE A 1 91 ? -11.427 -3.997 2.600 1.00 88.12 91 ILE A C 1
ATOM 721 O O . ILE A 1 91 ? -10.559 -3.298 2.083 1.00 88.12 91 ILE A O 1
ATOM 725 N N . GLU A 1 92 ? -12.321 -4.660 1.873 1.00 84.38 92 GLU A N 1
ATOM 726 C CA . GLU A 1 92 ? -12.336 -4.661 0.406 1.00 84.38 92 GLU A CA 1
ATOM 727 C C . GLU A 1 92 ? -12.537 -3.257 -0.181 1.00 84.38 92 GLU A C 1
ATOM 729 O O . GLU A 1 92 ? -11.889 -2.899 -1.168 1.00 84.38 92 GLU A O 1
ATOM 734 N N . LYS A 1 93 ? -13.385 -2.440 0.455 1.00 77.81 93 LYS A N 1
ATOM 735 C CA . LYS A 1 93 ? -13.678 -1.058 0.037 1.00 77.81 93 LYS A CA 1
ATOM 736 C C . LYS A 1 93 ? -12.581 -0.067 0.413 1.00 77.81 93 LYS A C 1
ATOM 738 O O . LYS A 1 93 ? -12.230 0.801 -0.381 1.00 77.81 93 LYS A O 1
ATOM 743 N N . THR A 1 94 ? -12.060 -0.171 1.633 1.00 72.88 94 THR A N 1
ATOM 744 C CA . THR A 1 94 ? -11.202 0.859 2.250 1.00 72.88 94 THR A CA 1
ATOM 745 C C . THR A 1 94 ? -9.720 0.527 2.200 1.00 72.88 94 THR A C 1
ATOM 747 O O . THR A 1 94 ? -8.878 1.359 2.563 1.00 72.88 94 THR A O 1
ATOM 750 N N . THR A 1 95 ? -9.379 -0.699 1.809 1.00 70.62 95 THR A N 1
ATOM 751 C CA . THR A 1 95 ? -8.004 -1.159 1.682 1.00 70.62 95 THR A CA 1
ATOM 752 C C . THR A 1 95 ? -7.732 -1.492 0.232 1.00 70.62 95 THR A C 1
ATOM 754 O O . THR A 1 95 ? -8.426 -2.279 -0.397 1.00 70.62 95 THR A O 1
ATOM 757 N N . ILE A 1 96 ? -6.675 -0.906 -0.309 1.00 61.78 96 ILE A N 1
ATOM 758 C CA . ILE A 1 96 ? -6.146 -1.292 -1.611 1.00 61.78 96 ILE A CA 1
ATOM 759 C C . ILE A 1 96 ? -5.019 -2.281 -1.325 1.00 61.78 96 ILE A C 1
ATOM 761 O O . ILE A 1 96 ? -4.125 -1.976 -0.530 1.00 61.78 96 ILE A O 1
ATOM 765 N N . GLY A 1 97 ? -5.048 -3.461 -1.950 1.00 67.75 97 GLY A N 1
ATOM 766 C CA . GLY A 1 97 ? -4.059 -4.518 -1.724 1.00 67.75 97 GLY A CA 1
ATOM 767 C C . GLY A 1 97 ? -4.621 -5.836 -1.275 1.00 67.75 97 GLY A C 1
ATOM 768 O O . GLY A 1 97 ? -5.826 -5.989 -1.253 1.00 67.75 97 GLY A O 1
ATOM 769 N N . SER A 1 98 ? -3.729 -6.753 -0.883 1.00 78.44 98 SER A N 1
ATOM 770 C CA . SER A 1 98 ? -4.055 -8.127 -0.483 1.00 78.44 98 SER A CA 1
ATOM 771 C C . SER A 1 98 ? -5.120 -8.175 0.617 1.00 78.44 98 SER A C 1
ATOM 773 O O . SER A 1 98 ? -4.784 -8.256 1.797 1.00 78.44 98 SER A O 1
ATOM 775 N N . HIS A 1 99 ? -6.392 -8.127 0.211 1.00 85.81 99 HIS A N 1
ATOM 776 C CA . HIS A 1 99 ? -7.553 -8.066 1.094 1.00 85.81 99 HIS A CA 1
ATOM 777 C C . HIS A 1 99 ? -7.547 -9.247 2.046 1.00 85.81 99 HIS A C 1
ATOM 779 O O . HIS A 1 99 ? -7.751 -9.052 3.234 1.00 85.81 99 HIS A O 1
ATOM 785 N N . GLU A 1 100 ? -7.159 -10.422 1.547 1.00 89.06 100 GLU A N 1
ATOM 786 C CA . GLU A 1 100 ? -7.052 -11.631 2.356 1.00 89.06 100 GLU A CA 1
ATOM 787 C C . GLU A 1 100 ? -6.032 -11.490 3.488 1.00 89.06 100 GLU A C 1
ATOM 789 O O . GLU A 1 100 ? -6.378 -11.718 4.633 1.00 89.06 100 GLU A O 1
ATOM 794 N N . LYS A 1 101 ? -4.821 -10.984 3.222 1.00 89.94 101 LYS A N 1
ATOM 795 C CA . LYS A 1 101 ? -3.807 -10.772 4.276 1.00 89.94 101 LYS A CA 1
ATOM 796 C C . LYS A 1 101 ? -4.250 -9.743 5.314 1.00 89.94 101 LYS A C 1
ATOM 798 O O . LYS A 1 101 ? -3.944 -9.864 6.496 1.00 89.94 101 LYS A O 1
ATOM 803 N N . VAL A 1 102 ? -4.948 -8.696 4.875 1.00 91.12 102 VAL A N 1
ATOM 804 C CA . VAL A 1 102 ? -5.489 -7.692 5.800 1.00 91.12 102 VAL A CA 1
ATOM 805 C C . VAL A 1 102 ? -6.641 -8.280 6.613 1.00 91.12 102 VAL A C 1
ATOM 807 O O . VAL A 1 102 ? -6.736 -8.020 7.808 1.00 91.12 102 VAL A O 1
ATOM 810 N N . PHE A 1 103 ? -7.475 -9.121 6.012 1.00 94.81 103 PHE A N 1
ATOM 811 C CA . PHE A 1 103 ? -8.530 -9.828 6.722 1.00 94.81 103 PHE A CA 1
ATOM 812 C C . PHE A 1 103 ? -7.976 -10.902 7.676 1.00 94.81 103 PHE A C 1
ATOM 814 O O . PHE A 1 103 ? -8.460 -11.038 8.791 1.00 94.81 103 PHE A O 1
ATOM 821 N N . GLU A 1 104 ? -6.896 -11.596 7.327 1.00 95.12 104 GLU A N 1
ATOM 822 C CA . GLU A 1 104 ? -6.169 -12.494 8.235 1.00 95.12 104 GLU A CA 1
ATOM 823 C C . GLU A 1 104 ? -5.630 -11.740 9.458 1.00 95.12 104 GLU A C 1
ATOM 825 O O . GLU A 1 104 ? -5.724 -12.232 10.585 1.00 95.12 104 GLU A O 1
ATOM 830 N N . ALA A 1 105 ? -5.118 -10.518 9.270 1.00 94.56 105 ALA A N 1
ATOM 831 C CA . ALA A 1 105 ? -4.723 -9.647 10.377 1.00 94.56 105 ALA A CA 1
ATOM 832 C C . ALA A 1 105 ? -5.922 -9.273 11.267 1.00 94.56 105 ALA A C 1
ATOM 834 O O . ALA A 1 105 ? -5.802 -9.286 12.493 1.00 94.56 105 ALA A O 1
ATOM 835 N N . TRP A 1 106 ? -7.090 -9.003 10.672 1.00 94.94 106 TRP A N 1
ATOM 836 C CA . TRP A 1 106 ? -8.341 -8.807 11.411 1.00 94.94 106 TRP A CA 1
ATOM 837 C C . TRP A 1 106 ? -8.703 -10.046 12.242 1.00 94.94 106 TRP A C 1
ATOM 839 O O . TRP A 1 106 ? -8.819 -9.949 13.463 1.00 94.94 106 TRP A O 1
ATOM 849 N N . LYS A 1 107 ? -8.767 -11.230 11.621 1.00 95.75 107 LYS A N 1
ATOM 850 C CA . LYS A 1 107 ? -9.072 -12.503 12.300 1.00 95.75 107 LYS A CA 1
ATOM 851 C C . LYS A 1 107 ? -8.070 -12.845 13.402 1.00 95.75 107 LYS A C 1
ATOM 853 O O . LYS A 1 107 ? -8.457 -13.342 14.456 1.00 95.75 107 LYS A O 1
ATOM 858 N N . THR A 1 108 ? -6.792 -12.536 13.197 1.00 95.31 108 THR A N 1
ATOM 859 C CA . THR A 1 108 ? -5.740 -12.701 14.213 1.00 95.31 108 THR A CA 1
ATOM 860 C C . THR A 1 108 ? -6.017 -11.855 15.453 1.00 95.31 108 THR A C 1
ATOM 862 O O . THR A 1 108 ? -5.744 -12.286 16.573 1.00 95.31 108 THR A O 1
ATOM 865 N N . CYS A 1 109 ? -6.549 -10.649 15.273 1.00 94.44 109 CYS A N 1
ATOM 866 C CA . CYS A 1 109 ? -6.881 -9.752 16.373 1.00 94.44 109 CYS A CA 1
ATOM 867 C C . CYS A 1 109 ? -8.189 -10.121 17.058 1.00 94.44 109 CYS A C 1
ATOM 869 O O . CYS A 1 109 ? -8.253 -10.094 18.284 1.00 94.44 109 CYS A O 1
ATOM 871 N N . GLU A 1 110 ? -9.183 -10.564 16.296 1.00 92.50 110 GLU A N 1
ATOM 872 C CA . GLU A 1 110 ? -10.418 -11.097 16.861 1.00 92.50 110 GLU A CA 1
ATOM 873 C C . GLU A 1 110 ? -10.164 -12.377 17.674 1.00 92.50 110 GLU A C 1
ATOM 875 O O . GLU A 1 110 ? -10.765 -12.585 18.718 1.00 92.50 110 GLU A O 1
ATOM 880 N N . ALA A 1 111 ? -9.216 -13.227 17.274 1.00 91.12 111 ALA A N 1
ATOM 881 C CA . ALA A 1 111 ? -8.841 -14.396 18.073 1.00 91.12 111 ALA A CA 1
ATOM 882 C C . ALA A 1 111 ? -8.198 -14.025 19.427 1.00 91.12 111 ALA A C 1
ATOM 884 O O . ALA A 1 111 ? -8.226 -14.824 20.362 1.00 91.12 111 ALA A O 1
ATOM 885 N N . LYS A 1 112 ? -7.628 -12.815 19.544 1.00 88.00 112 LYS A N 1
ATOM 886 C CA . LYS A 1 112 ? -7.073 -12.252 20.790 1.00 88.00 112 LYS A CA 1
ATOM 887 C C . LYS A 1 112 ? -8.122 -11.496 21.616 1.00 88.00 112 LYS A C 1
ATOM 889 O O . LYS A 1 112 ? -7.776 -10.888 22.630 1.00 88.00 112 LYS A O 1
ATOM 894 N N . ASP A 1 113 ? -9.373 -11.494 21.168 1.00 74.56 113 ASP A N 1
ATOM 895 C CA . ASP A 1 113 ? -10.457 -10.728 21.757 1.00 74.56 113 ASP A CA 1
ATOM 896 C C . ASP A 1 113 ? -10.706 -11.092 23.228 1.00 74.56 113 ASP A C 1
ATOM 898 O O . ASP A 1 113 ? -10.815 -12.258 23.617 1.00 74.56 113 ASP A O 1
ATOM 902 N N . GLN A 1 114 ? -10.810 -10.059 24.060 1.00 70.94 114 GLN A N 1
ATOM 903 C CA . GLN A 1 114 ? -10.947 -10.183 25.506 1.00 70.94 114 GLN A CA 1
ATOM 904 C C . GLN A 1 114 ? -12.420 -10.088 25.900 1.00 70.94 114 GLN A C 1
ATOM 906 O O . GLN A 1 114 ? -12.902 -9.052 26.375 1.00 70.94 114 GLN A O 1
ATOM 911 N N . LYS A 1 115 ? -13.150 -11.189 25.693 1.00 66.88 115 LYS A N 1
ATOM 912 C CA . LYS A 1 115 ? -14.558 -11.303 26.098 1.00 66.88 115 LYS A CA 1
ATOM 913 C C . LYS A 1 115 ? -14.714 -10.967 27.590 1.00 66.88 115 LYS A C 1
ATOM 915 O O . LYS A 1 115 ? -13.979 -11.487 28.423 1.00 66.88 115 LYS A O 1
ATOM 920 N N . GLY A 1 116 ? -15.683 -10.109 27.918 1.00 62.38 116 GLY A N 1
ATOM 921 C CA . GLY A 1 116 ? -15.980 -9.682 29.295 1.00 62.38 116 GLY A CA 1
ATOM 922 C C . GLY A 1 116 ? -15.383 -8.332 29.717 1.00 62.38 116 GLY A C 1
ATOM 923 O O . GLY A 1 116 ? -15.664 -7.875 30.822 1.00 62.38 116 GLY A O 1
ATOM 924 N N . THR A 1 117 ? -14.605 -7.676 28.854 1.00 75.44 117 THR A N 1
ATOM 925 C CA . THR A 1 117 ? -14.187 -6.274 29.037 1.00 75.44 117 THR A CA 1
ATOM 926 C C . THR A 1 117 ? -15.278 -5.297 28.572 1.00 75.44 117 THR A C 1
ATOM 928 O O . THR A 1 117 ? -16.178 -5.671 27.816 1.00 75.44 117 THR A O 1
ATOM 931 N N . ASP A 1 118 ? -15.225 -4.046 29.045 1.00 89.12 118 ASP A N 1
ATOM 932 C CA . ASP A 1 118 ? -16.129 -2.977 28.597 1.00 89.12 118 ASP A CA 1
ATOM 933 C C . ASP A 1 118 ? -16.084 -2.802 27.064 1.00 89.12 118 ASP A C 1
ATOM 935 O O . ASP A 1 118 ? -15.035 -2.972 26.438 1.00 89.12 118 ASP A O 1
ATOM 939 N N . LYS A 1 119 ? -17.217 -2.439 26.446 1.00 90.12 119 LYS A N 1
ATOM 940 C CA . LYS A 1 119 ? -17.348 -2.342 24.980 1.00 90.12 119 LYS A CA 1
ATOM 941 C C . LYS A 1 119 ? -16.352 -1.356 24.356 1.00 90.12 119 LYS A C 1
ATOM 943 O O . LYS A 1 119 ? -15.845 -1.618 23.259 1.00 90.12 119 LYS A O 1
ATOM 948 N N . CYS A 1 120 ? -16.041 -0.254 25.046 1.00 92.94 120 CYS A N 1
ATOM 949 C CA . CYS A 1 120 ? -15.042 0.710 24.594 1.00 92.94 120 CYS A CA 1
ATOM 950 C C . CYS A 1 120 ? -13.635 0.106 24.624 1.00 92.94 120 CYS A C 1
ATOM 952 O O . CYS A 1 120 ? -12.891 0.239 23.652 1.00 92.94 120 CYS A O 1
ATOM 954 N N . GLU A 1 121 ? -13.289 -0.601 25.703 1.00 92.44 121 GLU A N 1
ATOM 955 C CA . GLU A 1 121 ? -11.989 -1.265 25.842 1.00 92.44 121 GLU A CA 1
ATOM 956 C C . GLU A 1 121 ? -11.799 -2.347 24.778 1.00 92.44 121 GLU A C 1
ATOM 958 O O . GLU A 1 121 ? -10.778 -2.383 24.095 1.00 92.44 121 GLU A O 1
ATOM 963 N N . ARG A 1 122 ? -12.816 -3.186 24.577 1.00 91.56 122 ARG A N 1
ATOM 964 C CA . ARG A 1 122 ? -12.792 -4.265 23.589 1.00 91.56 122 ARG A CA 1
ATOM 965 C C . ARG A 1 122 ? -12.568 -3.739 22.172 1.00 91.56 122 ARG A C 1
ATOM 967 O O . ARG A 1 122 ? -11.683 -4.213 21.463 1.00 91.56 122 ARG A O 1
ATOM 974 N N . SER A 1 123 ? -13.333 -2.719 21.784 1.00 92.25 123 SER A N 1
ATOM 975 C CA . SER A 1 123 ? -13.223 -2.069 20.470 1.00 92.25 123 SER A CA 1
ATOM 976 C C . SER A 1 123 ? -11.843 -1.444 20.260 1.00 92.25 123 SER A C 1
ATOM 978 O O . SER A 1 123 ? -11.224 -1.613 19.208 1.00 92.25 123 SER A O 1
ATOM 980 N N . PHE A 1 124 ? -11.329 -0.763 21.288 1.00 93.56 124 PHE A N 1
ATOM 981 C CA . PHE A 1 124 ? -9.989 -0.189 21.276 1.00 93.56 124 PHE A CA 1
ATOM 982 C C . PHE A 1 124 ? -8.911 -1.262 21.100 1.00 93.56 124 PHE A C 1
ATOM 984 O O . PHE A 1 124 ? -8.053 -1.125 20.230 1.00 93.56 124 PHE A O 1
ATOM 991 N N . MET A 1 125 ? -8.964 -2.344 21.880 1.00 92.75 125 MET A N 1
ATOM 992 C CA . MET A 1 125 ? -7.978 -3.425 21.815 1.00 92.75 125 MET A CA 1
ATOM 993 C C . MET A 1 125 ? -7.999 -4.134 20.460 1.00 92.75 125 MET A C 1
ATOM 995 O O . MET A 1 125 ? -6.934 -4.419 19.904 1.00 92.75 125 MET A O 1
ATOM 999 N N . MET A 1 126 ? -9.191 -4.340 19.890 1.00 93.25 126 MET A N 1
ATOM 1000 C CA . MET A 1 126 ? -9.352 -4.892 18.548 1.00 93.25 126 MET A CA 1
ATOM 1001 C C . MET A 1 126 ? -8.636 -4.033 17.498 1.00 93.25 126 MET A C 1
ATOM 1003 O O . MET A 1 126 ? -7.775 -4.527 16.769 1.00 93.25 126 MET A O 1
ATOM 1007 N N . PHE A 1 127 ? -8.928 -2.730 17.449 1.00 92.94 127 PHE A N 1
ATOM 1008 C CA . PHE A 1 127 ? -8.323 -1.832 16.461 1.00 92.94 127 PHE A CA 1
ATOM 1009 C C . PHE A 1 127 ? -6.836 -1.570 16.708 1.00 92.94 127 PHE A C 1
ATOM 1011 O O . PHE A 1 127 ? -6.070 -1.493 15.749 1.00 92.94 127 PHE A O 1
ATOM 1018 N N . LYS A 1 128 ? -6.397 -1.497 17.970 1.00 93.56 128 LYS A N 1
ATOM 1019 C CA . LYS A 1 128 ? -4.974 -1.388 18.322 1.00 93.56 128 LYS A CA 1
ATOM 1020 C C . LYS A 1 128 ? -4.194 -2.587 17.795 1.00 93.56 128 LYS A C 1
ATOM 1022 O O . LYS A 1 128 ? -3.141 -2.413 17.180 1.00 93.56 128 LYS A O 1
ATOM 1027 N N . CYS A 1 129 ? -4.723 -3.796 17.978 1.00 95.00 129 CYS A N 1
ATOM 1028 C CA . CYS A 1 129 ? -4.135 -4.993 17.393 1.00 95.00 129 CYS A CA 1
ATOM 1029 C C . CYS A 1 129 ? -4.157 -4.923 15.861 1.00 95.00 129 CYS A C 1
ATOM 1031 O O . CYS A 1 129 ? -3.118 -5.104 15.231 1.00 95.00 129 CYS A O 1
ATOM 1033 N N . PHE A 1 130 ? -5.306 -4.608 15.261 1.00 94.19 130 PHE A N 1
ATOM 1034 C CA . PHE A 1 130 ? -5.466 -4.618 13.808 1.00 94.19 130 PHE A CA 1
ATOM 1035 C C . PHE A 1 130 ? -4.527 -3.625 13.110 1.00 94.19 130 PHE A C 1
ATOM 1037 O O . PHE A 1 130 ? -3.859 -3.978 12.138 1.00 94.19 130 PHE A O 1
ATOM 1044 N N . PHE A 1 131 ? -4.410 -2.401 13.628 1.00 92.81 131 PHE A N 1
ATOM 1045 C CA . PHE A 1 131 ? -3.471 -1.400 13.116 1.00 92.81 131 PHE A CA 1
ATOM 1046 C C . PHE A 1 131 ? -2.016 -1.811 13.339 1.00 92.81 131 PHE A C 1
ATOM 1048 O O . PHE A 1 131 ? -1.184 -1.586 12.462 1.00 92.81 131 PHE A O 1
ATOM 1055 N N . THR A 1 132 ? -1.711 -2.501 14.440 1.00 94.06 132 THR A N 1
ATOM 1056 C CA . THR A 1 132 ? -0.378 -3.073 14.673 1.00 94.06 132 THR A CA 1
ATOM 1057 C C . THR A 1 132 ? -0.027 -4.142 13.636 1.00 94.06 132 THR A C 1
ATOM 1059 O O . THR A 1 132 ? 1.022 -4.054 13.001 1.00 94.06 132 THR A O 1
ATOM 1062 N N . GLU A 1 133 ? -0.891 -5.138 13.427 1.00 93.56 133 GLU A N 1
ATOM 1063 C CA . GLU A 1 133 ? -0.654 -6.206 12.446 1.00 93.56 133 GLU A CA 1
ATOM 1064 C C . GLU A 1 133 ? -0.592 -5.651 11.019 1.00 93.56 133 GLU A C 1
ATOM 1066 O O . GLU A 1 133 ? 0.270 -6.020 10.224 1.00 93.56 133 GLU A O 1
ATOM 1071 N N . ARG A 1 134 ? -1.442 -4.675 10.700 1.00 89.00 134 ARG A N 1
ATOM 1072 C CA . ARG A 1 134 ? -1.403 -4.023 9.396 1.00 89.00 134 ARG A CA 1
ATOM 1073 C C . ARG A 1 134 ? -0.138 -3.197 9.176 1.00 89.00 134 ARG A C 1
ATOM 1075 O O . ARG A 1 134 ? 0.385 -3.198 8.063 1.00 89.00 134 ARG A O 1
ATOM 1082 N N . ASN A 1 135 ? 0.374 -2.527 10.206 1.00 88.75 135 ASN A N 1
ATOM 1083 C CA . ASN A 1 135 ? 1.650 -1.825 10.117 1.00 88.75 135 ASN A CA 1
ATOM 1084 C C . ASN A 1 135 ? 2.807 -2.802 9.845 1.00 88.75 135 ASN A C 1
ATOM 1086 O O . ASN A 1 135 ? 3.687 -2.492 9.047 1.00 88.75 135 ASN A O 1
ATOM 1090 N N . LYS A 1 136 ? 2.780 -4.018 10.416 1.00 90.62 136 LYS A N 1
ATOM 1091 C CA . LYS A 1 136 ? 3.757 -5.067 10.066 1.00 90.62 136 LYS A CA 1
ATOM 1092 C C . LYS A 1 136 ? 3.676 -5.441 8.589 1.00 90.62 136 LYS A C 1
ATOM 1094 O O . LYS A 1 136 ? 4.703 -5.432 7.922 1.00 90.62 136 LYS A O 1
ATOM 1099 N N . LEU A 1 137 ? 2.471 -5.671 8.056 1.00 87.88 137 LEU A N 1
ATOM 1100 C CA . LEU A 1 137 ? 2.279 -5.948 6.624 1.00 87.88 137 LEU A CA 1
ATOM 1101 C C . LEU A 1 137 ? 2.803 -4.807 5.738 1.00 87.88 137 LEU A C 1
ATOM 1103 O O . LEU A 1 137 ? 3.321 -5.045 4.646 1.00 87.88 137 LEU A O 1
ATOM 1107 N N . GLU A 1 138 ? 2.666 -3.557 6.185 1.00 84.38 138 GLU A N 1
ATOM 1108 C CA . GLU A 1 138 ? 3.216 -2.403 5.478 1.00 84.38 138 GLU A CA 1
ATOM 1109 C C . GLU A 1 138 ? 4.749 -2.376 5.515 1.00 84.38 138 GLU A C 1
ATOM 1111 O O . GLU A 1 138 ? 5.370 -2.151 4.475 1.00 84.38 138 GLU A O 1
ATOM 1116 N N . ILE A 1 139 ? 5.358 -2.635 6.674 1.00 88.56 139 ILE A N 1
ATOM 1117 C CA . ILE A 1 139 ? 6.815 -2.734 6.829 1.00 88.56 139 ILE A CA 1
ATOM 1118 C C . ILE A 1 139 ? 7.366 -3.875 5.969 1.00 88.56 139 ILE A C 1
ATOM 1120 O O . ILE A 1 139 ? 8.298 -3.657 5.200 1.00 88.56 139 ILE A O 1
ATOM 1124 N N . GLU A 1 140 ? 6.758 -5.061 6.025 1.00 87.88 140 GLU A N 1
ATOM 1125 C CA . GLU A 1 140 ? 7.124 -6.213 5.193 1.00 87.88 140 GLU A CA 1
ATOM 1126 C C . GLU A 1 140 ? 7.061 -5.872 3.704 1.00 87.88 140 GLU A C 1
ATOM 1128 O O . GLU A 1 140 ? 7.990 -6.172 2.953 1.00 87.88 140 GLU A O 1
ATOM 1133 N N . TRP A 1 141 ? 5.992 -5.197 3.269 1.00 85.19 141 TRP A N 1
ATOM 1134 C CA . TRP A 1 141 ? 5.872 -4.757 1.885 1.00 85.19 141 TRP A CA 1
ATOM 1135 C C . TRP A 1 141 ? 6.957 -3.744 1.510 1.00 85.19 141 TRP A C 1
ATOM 1137 O O . TRP A 1 141 ? 7.538 -3.872 0.436 1.00 85.19 141 TRP A O 1
ATOM 1147 N N . LYS A 1 142 ? 7.255 -2.761 2.374 1.00 86.88 142 LYS A N 1
ATOM 1148 C CA . LYS A 1 142 ? 8.312 -1.761 2.132 1.00 86.88 142 LYS A CA 1
ATOM 1149 C C . LYS A 1 142 ? 9.684 -2.423 2.012 1.00 86.88 142 LYS A C 1
ATOM 1151 O O . LYS A 1 142 ? 10.432 -2.081 1.098 1.00 86.88 142 LYS A O 1
ATOM 1156 N N . THR A 1 143 ? 9.989 -3.384 2.883 1.00 90.38 143 THR A N 1
ATOM 1157 C CA . THR A 1 143 ? 11.237 -4.159 2.847 1.00 90.38 143 THR A CA 1
ATOM 1158 C C . THR A 1 143 ? 11.336 -4.975 1.562 1.00 90.38 143 THR A C 1
ATOM 1160 O O . THR A 1 143 ? 12.282 -4.788 0.803 1.00 90.38 143 THR A O 1
ATOM 1163 N N . MET A 1 144 ? 10.314 -5.777 1.244 1.00 89.44 144 MET A N 1
ATOM 1164 C CA . MET A 1 144 ? 10.270 -6.573 0.011 1.00 89.44 144 MET A CA 1
ATOM 1165 C C . MET A 1 144 ? 10.359 -5.697 -1.246 1.00 89.44 144 MET A C 1
ATOM 1167 O O . MET A 1 144 ? 11.063 -6.041 -2.197 1.00 89.44 144 MET A O 1
ATOM 1171 N N . HIS A 1 145 ? 9.671 -4.552 -1.261 1.00 90.00 145 HIS A N 1
ATOM 1172 C CA . HIS A 1 145 ? 9.714 -3.613 -2.376 1.00 90.00 145 HIS A CA 1
ATOM 1173 C C . HIS A 1 145 ? 11.128 -3.062 -2.561 1.00 90.00 145 HIS A C 1
ATOM 1175 O O . HIS A 1 145 ? 11.654 -3.120 -3.669 1.00 90.00 145 HIS A O 1
ATOM 1181 N N . LYS A 1 146 ? 11.772 -2.600 -1.482 1.00 92.06 146 LYS A N 1
ATOM 1182 C CA . LYS A 1 146 ? 13.150 -2.100 -1.521 1.00 92.06 146 LYS A CA 1
ATOM 1183 C C . LYS A 1 146 ? 14.127 -3.166 -2.021 1.00 92.06 146 LYS A C 1
ATOM 1185 O O . LYS A 1 146 ? 14.871 -2.898 -2.956 1.00 92.06 146 LYS A O 1
ATOM 1190 N N . GLU A 1 147 ? 14.083 -4.371 -1.457 1.00 94.94 147 GLU A N 1
ATOM 1191 C CA . GLU A 1 147 ? 14.932 -5.495 -1.879 1.00 94.94 147 GLU A CA 1
ATOM 1192 C C . GLU A 1 147 ? 14.719 -5.845 -3.356 1.00 94.94 147 GLU A C 1
ATOM 1194 O O . GLU A 1 147 ? 15.672 -6.112 -4.087 1.00 94.94 147 GLU A O 1
ATOM 1199 N N . THR A 1 148 ? 13.469 -5.795 -3.824 1.00 94.50 148 THR A N 1
ATOM 1200 C CA . THR A 1 148 ? 13.131 -6.023 -5.233 1.00 94.50 148 THR A CA 1
ATOM 1201 C C . THR A 1 148 ? 13.760 -4.968 -6.141 1.00 94.50 148 THR A C 1
ATOM 1203 O O . THR A 1 148 ? 14.337 -5.324 -7.172 1.00 94.50 148 THR A O 1
ATOM 1206 N N . LEU A 1 149 ? 13.668 -3.687 -5.769 1.00 94.88 149 LEU A N 1
ATOM 1207 C CA . LEU A 1 149 ? 14.263 -2.593 -6.535 1.00 94.88 149 LEU A CA 1
ATOM 1208 C C . LEU A 1 149 ? 15.797 -2.668 -6.528 1.00 94.88 149 LEU A C 1
ATOM 1210 O O . LEU A 1 149 ? 16.410 -2.566 -7.589 1.00 94.88 149 LEU A O 1
ATOM 1214 N N . ASP A 1 150 ? 16.419 -2.925 -5.375 1.00 96.62 150 ASP A N 1
ATOM 1215 C CA . ASP A 1 150 ? 17.877 -3.057 -5.258 1.00 96.62 150 ASP A CA 1
ATOM 1216 C C . ASP A 1 150 ? 18.398 -4.239 -6.096 1.00 96.62 150 ASP A C 1
ATOM 1218 O O . ASP A 1 150 ? 19.361 -4.087 -6.851 1.00 96.62 150 ASP A O 1
ATOM 1222 N N . LYS A 1 151 ? 17.697 -5.380 -6.077 1.00 98.06 151 LYS A N 1
ATOM 1223 C CA . LYS A 1 151 ? 18.020 -6.534 -6.929 1.00 98.06 151 LYS A CA 1
ATOM 1224 C C . LYS A 1 151 ? 17.887 -6.211 -8.418 1.00 98.06 151 LYS A C 1
ATOM 1226 O O . LYS A 1 151 ? 18.712 -6.643 -9.216 1.00 98.06 151 LYS A O 1
ATOM 1231 N N . CYS A 1 152 ? 16.850 -5.472 -8.818 1.00 98.38 152 CYS A N 1
ATOM 1232 C CA . CYS A 1 152 ? 16.703 -5.046 -10.210 1.00 98.38 152 CYS A CA 1
ATOM 1233 C C . CYS A 1 152 ? 17.806 -4.080 -10.640 1.00 98.38 152 CYS A C 1
ATOM 1235 O O . CYS A 1 152 ? 18.297 -4.206 -11.754 1.00 98.38 152 CYS A O 1
ATOM 1237 N N . ARG A 1 153 ? 18.225 -3.153 -9.768 1.00 98.31 153 ARG A N 1
ATOM 1238 C CA . ARG A 1 153 ? 19.355 -2.255 -10.040 1.00 98.31 153 ARG A CA 1
ATOM 1239 C C . ARG A 1 153 ? 20.627 -3.054 -10.329 1.00 98.31 153 ARG A C 1
ATOM 1241 O O . ARG A 1 153 ? 21.330 -2.744 -11.284 1.00 98.31 153 ARG A O 1
ATOM 1248 N N . GLU A 1 154 ? 20.907 -4.069 -9.512 1.00 98.25 154 GLU A N 1
ATOM 1249 C CA . GLU A 1 154 ? 22.075 -4.943 -9.667 1.00 98.25 154 GLU A CA 1
ATOM 1250 C C . GLU A 1 154 ? 22.014 -5.771 -10.955 1.00 98.25 154 GLU A C 1
ATOM 1252 O O . GLU A 1 154 ? 22.966 -5.759 -11.729 1.00 98.25 154 GLU A O 1
ATOM 1257 N N . GLU A 1 155 ? 20.886 -6.427 -11.238 1.00 98.38 155 GLU A N 1
ATOM 1258 C CA . GLU A 1 155 ? 20.724 -7.255 -12.444 1.00 98.38 155 GLU A CA 1
ATOM 1259 C C . GLU A 1 155 ? 20.859 -6.467 -13.751 1.00 98.38 155 GLU A C 1
ATOM 1261 O O . GLU A 1 155 ? 21.284 -7.022 -14.764 1.00 98.38 155 GLU A O 1
ATOM 1266 N N . THR A 1 156 ? 20.500 -5.183 -13.746 1.00 98.31 156 THR A N 1
ATOM 1267 C CA . THR A 1 156 ? 20.572 -4.328 -14.937 1.00 98.31 156 THR A CA 1
ATOM 1268 C C . THR A 1 156 ? 21.794 -3.421 -14.949 1.00 98.31 156 THR A C 1
ATOM 1270 O O . THR A 1 156 ? 21.898 -2.587 -15.842 1.00 98.31 156 THR A O 1
ATOM 1273 N N . ASN A 1 157 ? 22.695 -3.551 -13.968 1.00 98.06 157 ASN A N 1
ATOM 1274 C CA . ASN A 1 157 ? 23.858 -2.681 -13.783 1.00 98.06 157 ASN A CA 1
ATOM 1275 C C . ASN A 1 157 ? 23.506 -1.180 -13.789 1.00 98.06 157 ASN A C 1
ATOM 1277 O O . ASN A 1 157 ? 24.281 -0.356 -14.275 1.00 98.06 157 ASN A O 1
ATOM 1281 N N . LEU A 1 158 ? 22.333 -0.809 -13.262 1.00 98.31 158 LEU A N 1
ATOM 1282 C CA . LEU A 1 158 ? 21.903 0.587 -13.232 1.00 98.31 158 LEU A CA 1
ATOM 1283 C C . LEU A 1 158 ? 22.822 1.392 -12.295 1.00 98.31 158 LEU A C 1
ATOM 1285 O O . LEU A 1 158 ? 22.912 1.053 -11.108 1.00 98.31 158 LEU A O 1
ATOM 1289 N N . PRO A 1 159 ? 23.461 2.483 -12.767 1.00 98.12 159 PRO A N 1
ATOM 1290 C CA . PRO A 1 159 ? 24.293 3.316 -11.910 1.00 98.12 159 PRO A CA 1
ATOM 1291 C C . PRO A 1 159 ? 23.512 3.854 -10.708 1.00 98.12 159 PRO A C 1
ATOM 1293 O O . PRO A 1 159 ? 22.366 4.293 -10.838 1.00 98.12 159 PRO A O 1
ATOM 1296 N N . MET A 1 160 ? 24.154 3.870 -9.535 1.00 96.56 160 MET A N 1
ATOM 1297 C CA . MET A 1 160 ? 23.530 4.351 -8.296 1.00 96.56 160 MET A CA 1
ATOM 1298 C C . MET A 1 160 ? 22.980 5.776 -8.447 1.00 96.56 160 MET A C 1
ATOM 1300 O O . MET A 1 160 ? 21.892 6.066 -7.965 1.00 96.56 160 MET A O 1
ATOM 1304 N N . GLU A 1 161 ? 23.688 6.649 -9.167 1.00 96.94 161 GLU A N 1
ATOM 1305 C CA . GLU A 1 161 ? 23.240 8.020 -9.420 1.00 96.94 161 GLU A CA 1
ATOM 1306 C C . GLU A 1 161 ? 21.889 8.064 -10.157 1.00 96.94 161 GLU A C 1
ATOM 1308 O O . GLU A 1 161 ? 20.978 8.782 -9.741 1.00 96.94 161 GLU A O 1
ATOM 1313 N N . SER A 1 162 ? 21.730 7.270 -11.220 1.00 97.31 162 SER A N 1
ATOM 1314 C CA . SER A 1 162 ? 20.471 7.157 -11.965 1.00 97.31 162 SER A CA 1
ATOM 1315 C C . SER A 1 162 ? 19.356 6.566 -11.100 1.00 97.31 162 SER A C 1
ATOM 1317 O O . SER A 1 162 ? 18.231 7.069 -11.101 1.00 97.31 162 SER A O 1
ATOM 1319 N N . TYR A 1 163 ? 19.671 5.545 -10.299 1.00 96.00 163 TYR A N 1
ATOM 1320 C CA . TYR A 1 163 ? 18.732 4.949 -9.346 1.00 96.00 163 TYR A CA 1
ATOM 1321 C C . TYR A 1 163 ? 18.236 5.959 -8.298 1.00 96.00 163 TYR A C 1
ATOM 1323 O O . TYR A 1 163 ? 17.036 6.038 -8.020 1.00 96.00 163 TYR A O 1
ATOM 1331 N N . GLU A 1 164 ? 19.127 6.773 -7.731 1.00 94.69 164 GLU A N 1
ATOM 1332 C CA . GLU A 1 164 ? 18.759 7.796 -6.751 1.00 94.69 164 GLU A CA 1
ATOM 1333 C C . GLU A 1 164 ? 17.957 8.944 -7.369 1.00 94.69 164 GLU A C 1
ATOM 1335 O O . GLU A 1 164 ? 16.977 9.393 -6.767 1.00 94.69 164 GLU A O 1
ATOM 1340 N N . LYS A 1 165 ? 18.322 9.399 -8.575 1.00 95.12 165 LYS A N 1
ATOM 1341 C CA . LYS A 1 165 ? 17.538 10.394 -9.325 1.00 95.12 165 LYS A CA 1
ATOM 1342 C C . LYS A 1 165 ? 16.111 9.904 -9.552 1.00 95.12 165 LYS A C 1
ATOM 1344 O O . LYS A 1 165 ? 15.160 10.631 -9.261 1.00 95.12 165 LYS A O 1
ATOM 1349 N N . PHE A 1 166 ? 15.944 8.650 -9.961 1.00 93.94 166 PHE A N 1
ATOM 1350 C CA . PHE A 1 166 ? 14.620 8.071 -10.138 1.00 93.94 166 PHE A CA 1
ATOM 1351 C C . PHE A 1 166 ? 13.852 7.958 -8.814 1.00 93.94 166 PHE A C 1
ATOM 1353 O O . PHE A 1 166 ? 12.776 8.534 -8.671 1.00 93.94 166 PHE A O 1
ATOM 1360 N N . THR A 1 167 ? 14.407 7.264 -7.820 1.00 90.06 167 THR A N 1
ATOM 1361 C CA . THR A 1 167 ? 13.685 6.936 -6.576 1.00 90.06 167 THR A CA 1
ATOM 1362 C C . THR A 1 167 ? 13.421 8.139 -5.670 1.00 90.06 167 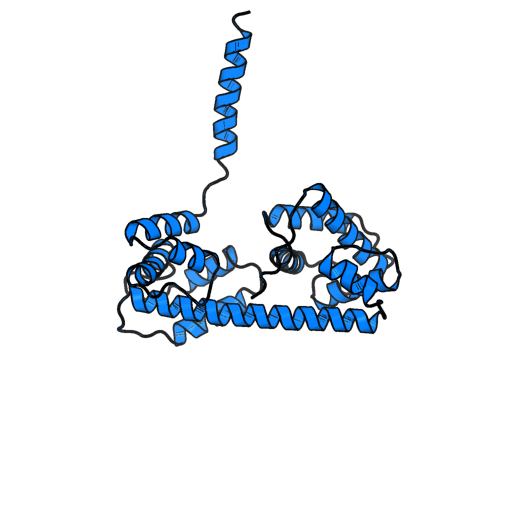THR A C 1
ATOM 1364 O O . THR A 1 167 ? 12.487 8.103 -4.868 1.00 90.06 167 THR A O 1
ATOM 1367 N N . ARG A 1 168 ? 14.228 9.206 -5.759 1.00 88.62 168 ARG A N 1
ATOM 1368 C CA . ARG A 1 168 ? 14.063 10.412 -4.928 1.00 88.62 168 ARG A CA 1
ATOM 1369 C C . ARG A 1 168 ? 13.399 11.572 -5.661 1.00 88.62 168 ARG A C 1
ATOM 1371 O O . ARG A 1 168 ? 12.704 12.349 -5.014 1.00 88.62 168 ARG A O 1
ATOM 1378 N N . LYS A 1 169 ? 13.637 11.722 -6.968 1.00 89.00 169 LYS A N 1
ATOM 1379 C CA . LYS A 1 169 ? 13.192 12.893 -7.746 1.00 89.00 169 LYS A CA 1
ATOM 1380 C C . LYS A 1 169 ? 12.215 12.556 -8.869 1.00 89.00 169 LYS A C 1
ATOM 1382 O O . LYS A 1 169 ? 11.723 13.474 -9.521 1.00 89.00 169 LYS A O 1
ATOM 1387 N N . PHE A 1 170 ? 11.921 11.274 -9.103 1.00 90.31 170 PHE A N 1
ATOM 1388 C CA . PHE A 1 170 ? 11.135 10.825 -10.257 1.00 90.31 170 PHE A CA 1
ATOM 1389 C C . PHE A 1 170 ? 11.713 11.382 -11.573 1.00 90.31 170 PHE A C 1
ATOM 1391 O O . PHE A 1 170 ? 11.001 11.897 -12.442 1.00 90.31 170 PHE A O 1
ATOM 1398 N N . GLU A 1 171 ? 13.041 11.344 -11.685 1.00 93.12 171 GLU A N 1
ATOM 1399 C CA . GLU A 1 171 ? 13.796 11.701 -12.885 1.00 93.12 171 GLU A CA 1
ATOM 1400 C C . GLU A 1 171 ? 14.252 10.416 -13.580 1.00 93.12 171 GLU A C 1
ATOM 1402 O O . GLU A 1 171 ? 14.930 9.586 -12.978 1.00 93.12 171 GLU A O 1
ATOM 1407 N N . LEU A 1 172 ? 13.848 10.249 -14.839 1.00 94.25 172 LEU A N 1
ATOM 1408 C CA . LEU A 1 172 ? 14.228 9.121 -15.682 1.00 94.25 172 LEU A CA 1
ATOM 1409 C C . LEU A 1 172 ? 15.217 9.590 -16.740 1.00 94.25 172 LEU A C 1
ATOM 1411 O O . LEU A 1 172 ? 14.940 10.558 -17.448 1.00 94.25 172 LEU A O 1
ATOM 1415 N N . ASP A 1 173 ? 16.329 8.878 -16.875 1.00 94.69 173 ASP A N 1
ATOM 1416 C CA . ASP A 1 173 ? 17.173 8.969 -18.062 1.00 94.69 173 ASP A CA 1
ATOM 1417 C C . ASP A 1 173 ? 16.721 7.949 -19.126 1.00 94.69 173 ASP A C 1
ATOM 1419 O O . ASP A 1 173 ? 15.890 7.073 -18.866 1.00 94.69 173 ASP A O 1
ATOM 1423 N N . ASP A 1 174 ? 17.228 8.097 -20.349 1.00 96.00 174 ASP A N 1
ATOM 1424 C CA . ASP A 1 174 ? 16.890 7.232 -21.485 1.00 96.00 174 ASP A CA 1
ATOM 1425 C C . ASP A 1 174 ? 17.923 6.095 -21.687 1.00 96.00 174 ASP A C 1
ATOM 1427 O O . ASP A 1 174 ? 17.961 5.484 -22.761 1.00 96.00 174 ASP A O 1
ATOM 1431 N N . SER A 1 175 ? 18.757 5.800 -20.675 1.00 97.69 175 SER A N 1
ATOM 1432 C CA . SER A 1 175 ? 19.753 4.720 -20.738 1.00 97.69 175 SER A CA 1
ATOM 1433 C C . SER A 1 175 ? 19.095 3.346 -20.888 1.00 97.69 175 SER A C 1
ATOM 1435 O O . SER A 1 175 ? 17.949 3.123 -20.482 1.00 97.69 175 SER A O 1
ATOM 1437 N N . HIS A 1 176 ? 19.824 2.400 -21.481 1.00 97.44 176 HIS A N 1
ATOM 1438 C CA . HIS A 1 176 ? 19.336 1.029 -21.624 1.00 97.44 176 HIS A CA 1
ATOM 1439 C C . HIS A 1 176 ? 19.123 0.373 -20.249 1.00 97.44 176 HIS A C 1
ATOM 1441 O O . HIS A 1 176 ? 18.115 -0.297 -20.018 1.00 97.44 176 HIS A O 1
ATOM 1447 N N . GLU A 1 177 ? 20.026 0.647 -19.313 1.00 98.31 177 GLU A N 1
ATOM 1448 C CA . GLU A 1 177 ? 20.015 0.167 -17.938 1.00 98.31 177 GLU A CA 1
ATOM 1449 C C . GLU A 1 177 ? 18.766 0.649 -17.192 1.00 98.31 177 GLU A C 1
ATOM 1451 O O . GLU A 1 177 ? 18.088 -0.161 -16.564 1.00 98.31 177 GLU A O 1
ATOM 1456 N N . MET A 1 178 ? 18.399 1.934 -17.306 1.00 98.06 178 MET A N 1
ATOM 1457 C CA . MET A 1 178 ? 17.178 2.476 -16.689 1.00 98.06 178 MET A CA 1
ATOM 1458 C C . ME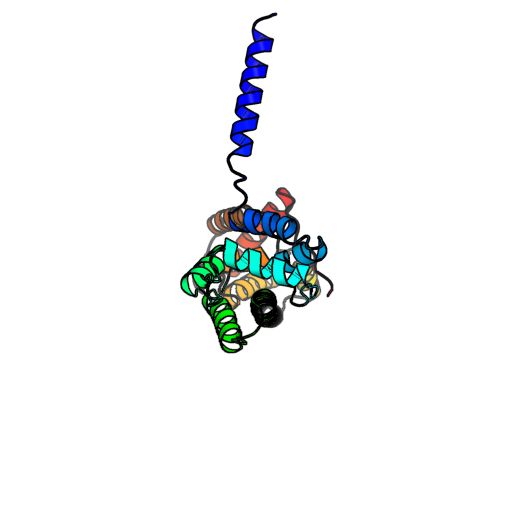T A 1 178 ? 15.920 1.846 -17.285 1.00 98.06 178 MET A C 1
ATOM 1460 O O . MET A 1 178 ? 15.009 1.440 -16.559 1.00 98.06 178 MET A O 1
ATOM 1464 N N . LYS A 1 179 ? 15.871 1.710 -18.613 1.00 97.69 179 LYS A N 1
ATOM 1465 C CA . LYS A 1 179 ? 14.742 1.080 -19.308 1.00 97.69 179 LYS A CA 1
ATOM 1466 C C . LYS A 1 179 ? 14.517 -0.353 -18.830 1.00 97.69 179 LYS A C 1
ATOM 1468 O O . LYS A 1 179 ? 13.396 -0.736 -18.480 1.00 97.69 179 LYS A O 1
ATOM 1473 N N . CYS A 1 180 ? 15.585 -1.141 -18.756 1.00 98.31 180 CYS A N 1
ATOM 1474 C CA . CYS A 1 180 ? 15.493 -2.519 -18.298 1.00 98.31 180 CYS A CA 1
ATOM 1475 C C . CYS A 1 180 ? 15.304 -2.641 -16.780 1.00 98.31 180 CYS A C 1
ATOM 1477 O O . CYS A 1 180 ? 14.619 -3.567 -16.339 1.00 98.31 180 CYS A O 1
ATOM 1479 N N . TYR A 1 181 ? 15.802 -1.693 -15.983 1.00 98.50 181 TYR A N 1
ATOM 1480 C CA . TYR A 1 181 ? 15.516 -1.611 -14.549 1.00 98.50 181 TYR A CA 1
ATOM 1481 C C . TYR A 1 181 ? 14.012 -1.448 -14.289 1.00 98.50 181 TYR A C 1
ATOM 1483 O O . TYR A 1 181 ? 13.444 -2.162 -13.456 1.00 98.50 181 TYR A O 1
ATOM 1491 N N . LEU A 1 182 ? 13.340 -0.563 -15.034 1.00 97.62 182 LEU A N 1
ATOM 1492 C CA . LEU A 1 182 ? 11.893 -0.366 -14.919 1.00 97.62 182 LEU A CA 1
ATOM 1493 C C . LEU A 1 182 ? 11.123 -1.623 -15.323 1.00 97.62 182 LEU A C 1
ATOM 1495 O O . LEU A 1 182 ? 10.225 -2.044 -14.594 1.00 97.62 182 LEU A O 1
ATOM 1499 N N . LYS A 1 183 ? 11.510 -2.276 -16.428 1.00 97.69 183 LYS A N 1
ATOM 1500 C CA . LYS A 1 183 ? 10.946 -3.577 -16.821 1.00 97.69 183 LYS A CA 1
ATOM 1501 C C . LYS A 1 183 ? 11.085 -4.600 -15.693 1.00 97.69 183 LYS A C 1
ATOM 1503 O O . LYS A 1 183 ? 10.084 -5.192 -15.294 1.00 97.69 183 LYS A O 1
ATOM 1508 N N . CYS A 1 184 ? 12.299 -4.792 -15.171 1.00 98.44 184 CYS A N 1
ATOM 1509 C CA . CYS A 1 184 ? 12.571 -5.725 -14.077 1.00 98.44 184 CYS A CA 1
ATOM 1510 C C . CYS A 1 184 ? 11.688 -5.429 -12.861 1.00 98.44 184 CYS A C 1
ATOM 1512 O O . CYS A 1 184 ? 11.029 -6.329 -12.337 1.00 98.44 184 CYS A O 1
ATOM 1514 N N . SER A 1 185 ? 11.625 -4.158 -12.456 1.00 97.12 185 SER A N 1
ATOM 1515 C CA . SER A 1 185 ? 10.866 -3.710 -11.288 1.00 97.12 185 SER A CA 1
ATOM 1516 C C . SER A 1 185 ? 9.374 -3.989 -11.456 1.00 97.12 185 SER A C 1
ATOM 1518 O O . SER A 1 185 ? 8.754 -4.594 -10.583 1.00 97.12 185 SER A O 1
ATOM 1520 N N . LEU A 1 186 ? 8.795 -3.624 -12.605 1.00 95.75 186 LEU A N 1
ATOM 1521 C CA . LEU A 1 186 ? 7.385 -3.885 -12.896 1.00 95.75 186 LEU A CA 1
ATOM 1522 C C . LEU A 1 186 ? 7.082 -5.389 -12.928 1.00 95.75 186 LEU A C 1
ATOM 1524 O O . LEU A 1 186 ? 6.045 -5.807 -12.411 1.00 95.75 186 LEU A O 1
ATOM 1528 N N . MET A 1 187 ? 7.982 -6.205 -13.484 1.00 95.81 187 MET A N 1
ATOM 1529 C CA . MET A 1 187 ? 7.807 -7.657 -13.537 1.00 95.81 187 MET A CA 1
ATOM 1530 C C . MET A 1 187 ? 7.861 -8.310 -12.158 1.00 95.81 187 MET A C 1
ATOM 1532 O O . MET A 1 187 ? 6.945 -9.041 -11.783 1.00 95.81 187 MET A O 1
ATOM 1536 N N . LYS A 1 188 ? 8.897 -8.023 -11.366 1.00 95.38 188 LYS A N 1
ATOM 1537 C CA . LYS A 1 188 ? 9.070 -8.642 -10.043 1.00 95.38 188 LYS A CA 1
ATOM 1538 C C . LYS A 1 188 ? 8.027 -8.193 -9.026 1.00 95.38 188 LYS A C 1
ATOM 1540 O O . LYS A 1 188 ? 7.656 -8.969 -8.154 1.00 95.38 188 LYS A O 1
ATOM 1545 N N . LEU A 1 189 ? 7.498 -6.979 -9.169 1.00 91.38 189 LEU A N 1
ATOM 1546 C CA . LEU A 1 189 ? 6.372 -6.501 -8.363 1.00 91.38 189 LEU A CA 1
ATOM 1547 C C . LEU A 1 189 ? 5.015 -7.052 -8.843 1.00 91.38 189 LEU A C 1
ATOM 1549 O O . LEU A 1 189 ? 3.983 -6.778 -8.225 1.00 91.38 189 LEU A O 1
ATOM 1553 N N . GLY A 1 190 ? 4.994 -7.818 -9.940 1.00 91.44 190 GLY A N 1
ATOM 1554 C CA . GLY A 1 190 ? 3.782 -8.373 -10.543 1.00 91.44 190 GLY A CA 1
ATOM 1555 C C . GLY A 1 190 ? 2.872 -7.319 -11.177 1.00 91.44 190 GLY A C 1
ATOM 1556 O O . GLY A 1 190 ? 1.698 -7.590 -11.425 1.00 91.44 190 GLY A O 1
ATOM 1557 N N . VAL A 1 191 ? 3.389 -6.110 -11.409 1.00 93.06 191 VAL A N 1
ATOM 1558 C CA . VAL A 1 191 ? 2.692 -5.034 -12.125 1.00 93.06 191 VAL A CA 1
ATOM 1559 C C . VAL A 1 191 ? 2.650 -5.337 -13.618 1.00 93.06 191 VAL A C 1
ATOM 1561 O O . VAL A 1 191 ? 1.671 -5.000 -14.268 1.00 93.06 191 VAL A O 1
ATOM 1564 N N . MET A 1 192 ? 3.670 -6.005 -14.150 1.00 94.25 192 MET A N 1
ATOM 1565 C CA . MET A 1 192 ? 3.767 -6.424 -15.545 1.00 94.25 192 MET A CA 1
ATOM 1566 C C . MET A 1 192 ? 4.093 -7.917 -15.614 1.00 94.25 192 MET A C 1
ATOM 1568 O O . MET A 1 192 ? 4.847 -8.416 -14.787 1.00 94.25 192 MET A O 1
ATOM 1572 N N . ASN A 1 193 ? 3.539 -8.650 -16.575 1.00 93.50 193 ASN A N 1
ATOM 1573 C CA . ASN A 1 193 ? 3.918 -10.047 -16.810 1.00 93.50 193 ASN A CA 1
ATOM 1574 C C . ASN A 1 193 ? 5.010 -10.172 -17.898 1.00 93.50 193 ASN A C 1
ATOM 1576 O O . ASN A 1 193 ? 5.538 -9.168 -18.381 1.00 93.50 193 ASN A O 1
ATOM 1580 N N . ALA A 1 194 ? 5.371 -11.403 -18.275 1.00 95.31 194 ALA A N 1
ATOM 1581 C CA . ALA A 1 194 ? 6.414 -11.661 -19.272 1.00 95.31 194 ALA A CA 1
ATOM 1582 C C . ALA A 1 194 ? 6.035 -11.200 -20.691 1.00 95.31 194 ALA A C 1
ATOM 1584 O O . ALA A 1 194 ? 6.922 -10.919 -21.489 1.00 95.31 194 ALA A O 1
ATOM 1585 N N . GLU A 1 195 ? 4.742 -11.058 -20.988 1.00 93.88 195 GLU A N 1
ATOM 1586 C CA . GLU A 1 195 ? 4.215 -10.576 -22.271 1.00 93.88 195 GLU A CA 1
ATOM 1587 C C . GLU A 1 195 ? 4.004 -9.046 -22.297 1.00 93.88 195 GLU A C 1
ATOM 1589 O O . GLU A 1 195 ? 3.426 -8.500 -23.240 1.00 93.88 195 GLU A O 1
ATOM 1594 N N . GLY A 1 196 ? 4.413 -8.328 -21.245 1.00 93.12 196 GLY A N 1
ATOM 1595 C CA . GLY A 1 196 ? 4.213 -6.880 -21.140 1.00 93.12 196 GLY A CA 1
ATOM 1596 C C . GLY A 1 196 ? 2.767 -6.468 -20.837 1.00 93.12 196 GLY A C 1
ATOM 1597 O O . GLY A 1 196 ? 2.386 -5.313 -21.032 1.00 93.12 196 GLY A O 1
ATOM 1598 N N . THR A 1 197 ? 1.920 -7.394 -20.389 1.00 92.50 197 THR A N 1
ATOM 1599 C CA . THR A 1 197 ? 0.562 -7.089 -19.925 1.00 92.50 197 THR A CA 1
ATOM 1600 C C . THR A 1 197 ? 0.608 -6.551 -18.503 1.00 92.50 197 THR A C 1
ATOM 1602 O O . THR A 1 197 ? 1.208 -7.154 -17.612 1.00 92.50 197 THR A O 1
ATOM 1605 N N . ILE A 1 198 ? -0.041 -5.406 -18.294 1.00 92.56 198 ILE A N 1
ATOM 1606 C CA . ILE A 1 198 ? -0.072 -4.710 -17.013 1.00 92.56 198 ILE A CA 1
ATOM 1607 C C . ILE A 1 198 ? -1.241 -5.206 -16.157 1.00 92.56 198 ILE A C 1
ATOM 1609 O O . ILE A 1 198 ? -2.401 -5.204 -16.568 1.00 92.56 198 ILE A O 1
ATOM 1613 N N . ASN A 1 199 ? -0.942 -5.586 -14.920 1.00 88.88 199 ASN A N 1
ATOM 1614 C CA . ASN A 1 199 ? -1.928 -5.888 -13.900 1.00 88.88 199 ASN A CA 1
ATOM 1615 C C . ASN A 1 199 ? -2.418 -4.578 -13.267 1.00 88.88 199 ASN A C 1
ATOM 1617 O O . ASN A 1 199 ? -1.752 -3.981 -12.413 1.00 88.88 199 ASN A O 1
ATOM 1621 N N . ARG A 1 200 ? -3.609 -4.129 -13.678 1.00 87.06 200 ARG A N 1
ATOM 1622 C CA . ARG A 1 200 ? -4.213 -2.873 -13.205 1.00 87.06 200 ARG A CA 1
ATOM 1623 C C . ARG A 1 200 ? -4.359 -2.820 -11.686 1.00 87.06 200 ARG A C 1
ATOM 1625 O O . ARG A 1 200 ? -4.037 -1.809 -11.074 1.00 87.06 200 ARG A O 1
ATOM 1632 N N . TYR A 1 201 ? -4.776 -3.921 -11.066 1.00 82.75 201 TYR A N 1
ATOM 1633 C CA . TYR A 1 201 ? -4.953 -3.986 -9.618 1.00 82.75 201 TYR A CA 1
ATOM 1634 C C . TYR A 1 201 ? -3.624 -3.803 -8.867 1.00 82.75 201 TYR A C 1
ATOM 1636 O O . TYR A 1 201 ? -3.534 -2.990 -7.945 1.00 82.75 201 TYR A O 1
ATOM 1644 N N . LYS A 1 202 ? -2.562 -4.495 -9.299 1.00 85.44 202 LYS A N 1
ATOM 1645 C CA . LYS A 1 202 ? -1.213 -4.339 -8.726 1.00 85.44 202 LYS A CA 1
ATOM 1646 C C . LYS A 1 202 ? -0.638 -2.942 -8.978 1.00 85.44 202 LYS A C 1
ATOM 1648 O O . LYS A 1 202 ? 0.018 -2.396 -8.096 1.00 85.44 202 LYS A O 1
ATOM 1653 N N . SER A 1 203 ? -0.937 -2.347 -10.133 1.00 88.75 203 SER A N 1
ATOM 1654 C CA . SER A 1 203 ? -0.546 -0.971 -10.467 1.00 88.75 203 SER A CA 1
ATOM 1655 C C . SER A 1 203 ? -1.197 0.040 -9.521 1.00 88.75 203 SER A C 1
ATOM 1657 O O . SER A 1 203 ? -0.504 0.803 -8.852 1.00 88.75 203 SER A O 1
ATOM 1659 N N . LYS A 1 204 ? -2.530 -0.016 -9.382 1.00 84.75 204 LYS A N 1
ATOM 1660 C CA . LYS A 1 204 ? -3.299 0.858 -8.485 1.00 84.75 204 LYS A CA 1
ATOM 1661 C C . LYS A 1 204 ? -2.808 0.752 -7.039 1.00 84.75 204 LYS A C 1
ATOM 1663 O O . LYS A 1 204 ? -2.666 1.757 -6.347 1.00 84.75 204 LYS A O 1
ATOM 1668 N N . PHE A 1 205 ? -2.476 -0.463 -6.603 1.00 80.69 205 PHE A N 1
ATOM 1669 C CA . PHE A 1 205 ? -1.882 -0.719 -5.292 1.00 80.69 205 PHE A CA 1
ATOM 1670 C C . PHE A 1 205 ? -0.506 -0.072 -5.092 1.00 80.69 205 PHE A C 1
ATOM 1672 O O . PHE A 1 205 ? -0.233 0.431 -4.000 1.00 80.69 205 PHE A O 1
ATOM 1679 N N . ALA A 1 206 ? 0.356 -0.081 -6.111 1.00 83.12 206 ALA A N 1
ATOM 1680 C CA . ALA A 1 206 ? 1.658 0.578 -6.050 1.00 83.12 206 ALA A CA 1
ATOM 1681 C C . ALA A 1 206 ? 1.504 2.106 -5.978 1.00 83.12 206 ALA A C 1
ATOM 1683 O O . ALA A 1 206 ? 2.081 2.736 -5.095 1.00 83.12 206 ALA A O 1
ATOM 1684 N N . PHE A 1 207 ? 0.665 2.701 -6.831 1.00 84.62 207 PHE A N 1
ATOM 1685 C CA . PHE A 1 207 ? 0.506 4.159 -6.887 1.00 84.62 207 PHE A CA 1
ATOM 1686 C C . PHE A 1 207 ? -0.136 4.760 -5.648 1.00 84.62 207 PHE A C 1
ATOM 1688 O O . PHE A 1 207 ? 0.289 5.827 -5.211 1.00 84.62 207 PHE A O 1
ATOM 1695 N N . ASN A 1 208 ? -1.075 4.052 -5.019 1.00 75.25 208 ASN A N 1
ATOM 1696 C CA . ASN A 1 208 ? -1.674 4.500 -3.763 1.00 75.25 208 ASN A CA 1
ATOM 1697 C C . ASN A 1 208 ? -0.651 4.629 -2.621 1.00 75.25 208 ASN A C 1
ATOM 1699 O O . ASN A 1 208 ? -0.929 5.266 -1.612 1.00 75.25 208 ASN A O 1
ATOM 1703 N N . ARG A 1 209 ? 0.525 4.003 -2.753 1.00 77.50 209 ARG A N 1
ATOM 1704 C CA . ARG A 1 209 ? 1.640 4.153 -1.808 1.00 77.50 209 ARG A CA 1
ATOM 1705 C C . ARG A 1 209 ? 2.702 5.151 -2.245 1.00 77.50 209 ARG A C 1
ATOM 1707 O O . ARG A 1 209 ? 3.610 5.421 -1.468 1.00 77.50 209 ARG A O 1
ATOM 1714 N N . MET A 1 210 ? 2.610 5.676 -3.463 1.00 80.50 210 MET A N 1
ATOM 1715 C CA . MET A 1 210 ? 3.599 6.595 -4.027 1.00 80.50 210 MET A CA 1
ATOM 1716 C C . MET A 1 210 ? 3.089 8.035 -4.125 1.00 80.50 210 MET A C 1
ATOM 1718 O O . MET A 1 210 ? 3.901 8.952 -4.045 1.00 80.50 210 MET A O 1
ATOM 1722 N N . PHE A 1 211 ? 1.779 8.254 -4.269 1.00 81.38 211 PHE A N 1
ATOM 1723 C CA . PHE A 1 211 ? 1.198 9.574 -4.535 1.00 81.38 211 PHE A CA 1
ATOM 1724 C C . PHE A 1 211 ? 0.101 9.941 -3.534 1.00 81.38 211 PHE A C 1
ATOM 1726 O O . PHE A 1 211 ? -0.673 9.085 -3.108 1.00 81.38 211 PHE A O 1
ATOM 1733 N N . GLU A 1 212 ? 0.034 11.223 -3.177 1.00 72.12 212 GLU A N 1
ATOM 1734 C CA . GLU A 1 212 ? -1.085 11.816 -2.441 1.00 72.12 212 GLU A CA 1
ATOM 1735 C C . GLU A 1 212 ? -2.214 12.191 -3.414 1.00 72.12 212 GLU A C 1
ATOM 1737 O O . GLU A 1 212 ? -1.963 12.596 -4.550 1.00 72.12 212 GLU A O 1
ATOM 1742 N N . GLY A 1 213 ? -3.466 12.111 -2.955 1.00 69.38 213 GLY A N 1
ATOM 1743 C CA . GLY A 1 213 ? -4.640 12.582 -3.699 1.00 69.38 213 GLY A CA 1
ATOM 1744 C C . GLY A 1 213 ? -5.544 11.473 -4.240 1.00 69.38 213 GLY A C 1
ATOM 1745 O O . GLY A 1 213 ? -5.535 10.343 -3.753 1.00 69.38 213 GLY A O 1
ATOM 1746 N N . ASP A 1 214 ? -6.377 11.819 -5.225 1.00 74.56 214 ASP A N 1
ATOM 1747 C CA . ASP A 1 214 ? -7.352 10.896 -5.811 1.00 74.56 214 ASP A CA 1
ATOM 1748 C C . ASP A 1 214 ? -6.657 9.825 -6.667 1.00 74.56 214 ASP A C 1
ATOM 1750 O O . ASP A 1 214 ? -6.236 10.057 -7.806 1.00 74.56 214 ASP A O 1
ATOM 1754 N N . ILE A 1 215 ? -6.576 8.615 -6.114 1.00 80.44 215 ILE A N 1
ATOM 1755 C CA . ILE A 1 215 ? -5.989 7.444 -6.765 1.00 80.44 215 ILE A CA 1
ATOM 1756 C C . ILE A 1 215 ? -6.651 7.108 -8.107 1.00 80.44 215 ILE A C 1
ATOM 1758 O O . ILE A 1 215 ? -6.011 6.503 -8.965 1.00 80.44 215 ILE A O 1
ATOM 1762 N N . ASN A 1 216 ? -7.910 7.494 -8.329 1.00 81.38 216 ASN A N 1
ATOM 1763 C CA . ASN A 1 216 ? -8.595 7.228 -9.591 1.00 81.38 216 ASN A CA 1
ATOM 1764 C C . ASN A 1 216 ? -8.042 8.095 -10.727 1.00 81.38 216 ASN A C 1
ATOM 1766 O O . ASN A 1 216 ? -7.982 7.633 -11.866 1.00 81.38 216 ASN A O 1
ATOM 1770 N N . VAL A 1 217 ? -7.564 9.308 -10.425 1.00 87.25 217 VAL A N 1
ATOM 1771 C CA . VAL A 1 217 ? -6.884 10.166 -11.407 1.00 87.25 217 VAL A CA 1
ATOM 1772 C C . VAL A 1 217 ? -5.566 9.527 -11.845 1.00 87.25 217 VAL A C 1
ATOM 1774 O O . VAL A 1 217 ? -5.283 9.462 -13.042 1.00 87.25 217 VAL A O 1
ATOM 1777 N N . VAL A 1 218 ? -4.783 9.014 -10.891 1.00 87.94 218 VAL A N 1
ATOM 1778 C CA . VAL A 1 218 ? -3.501 8.347 -11.173 1.00 87.94 218 VAL A CA 1
ATOM 1779 C C . VAL A 1 218 ? -3.712 7.014 -11.900 1.00 87.94 218 VAL A C 1
ATOM 1781 O O . VAL A 1 218 ? -3.019 6.737 -12.876 1.00 87.94 218 VAL A O 1
ATOM 1784 N N . ASP A 1 219 ? -4.699 6.211 -11.487 1.00 88.12 219 ASP A N 1
ATOM 1785 C CA . ASP A 1 219 ? -5.063 4.949 -12.151 1.00 88.12 219 ASP A CA 1
ATOM 1786 C C . ASP A 1 219 ? -5.504 5.178 -13.602 1.00 88.12 219 ASP A C 1
ATOM 1788 O O . ASP A 1 219 ? -5.037 4.485 -14.507 1.00 88.12 219 ASP A O 1
ATOM 1792 N N . LYS A 1 220 ? -6.352 6.187 -13.845 1.00 90.88 220 LYS A N 1
ATOM 1793 C CA . LYS A 1 220 ? -6.783 6.558 -15.197 1.00 90.88 220 LYS A CA 1
ATOM 1794 C C . LYS A 1 220 ? -5.592 6.954 -16.070 1.00 90.88 220 LYS A C 1
ATOM 1796 O O . LYS A 1 220 ? -5.459 6.448 -17.179 1.00 90.88 220 LYS A O 1
ATOM 1801 N N . MET A 1 221 ? -4.711 7.809 -15.556 1.00 92.00 221 MET A N 1
ATOM 1802 C CA . MET A 1 221 ? -3.512 8.253 -16.269 1.00 92.00 221 MET A CA 1
ATOM 1803 C C . MET A 1 221 ? -2.581 7.084 -16.609 1.00 92.00 221 MET A C 1
ATOM 1805 O O . MET A 1 221 ? -2.144 6.950 -17.750 1.00 92.00 221 MET A O 1
ATOM 1809 N N . TRP A 1 222 ? -2.316 6.200 -15.646 1.00 93.38 222 TRP A N 1
ATOM 1810 C CA . TRP A 1 222 ? -1.523 4.997 -15.881 1.00 93.38 222 TRP A CA 1
ATOM 1811 C C . TRP A 1 222 ? -2.128 4.111 -16.976 1.00 93.38 222 TRP A C 1
ATOM 1813 O O . TRP A 1 222 ? -1.417 3.635 -17.863 1.00 93.38 222 TRP A O 1
ATOM 1823 N N . TRP A 1 223 ? -3.453 3.934 -16.948 1.00 92.00 223 TRP A N 1
ATOM 1824 C CA . TRP A 1 223 ? -4.178 3.149 -17.944 1.00 92.00 223 TRP A CA 1
ATOM 1825 C C . TRP A 1 223 ? -4.127 3.770 -19.348 1.00 92.00 223 TRP A C 1
ATOM 1827 O O . TRP A 1 223 ? -4.067 3.053 -20.346 1.00 92.00 223 TRP A O 1
ATOM 1837 N N . GLU A 1 224 ? -4.112 5.098 -19.445 1.00 92.75 224 GLU A N 1
ATOM 1838 C CA . GLU A 1 224 ? -3.913 5.811 -20.710 1.00 92.75 224 GLU A CA 1
ATOM 1839 C C . GLU A 1 224 ? -2.476 5.652 -21.236 1.00 92.75 224 GLU A C 1
ATOM 1841 O O . GLU A 1 224 ? -2.277 5.539 -22.446 1.00 92.75 224 GLU A O 1
ATOM 1846 N N . CYS A 1 225 ? -1.477 5.594 -20.351 1.00 93.38 225 CYS A N 1
ATOM 1847 C CA . CYS A 1 225 ? -0.068 5.459 -20.725 1.00 93.38 225 CYS A CA 1
ATOM 1848 C C . CYS A 1 225 ? 0.292 4.083 -21.299 1.00 93.38 225 CYS A C 1
ATOM 1850 O O . CYS A 1 225 ? 1.020 4.009 -22.289 1.00 93.38 225 CYS A O 1
ATOM 1852 N N . GLN A 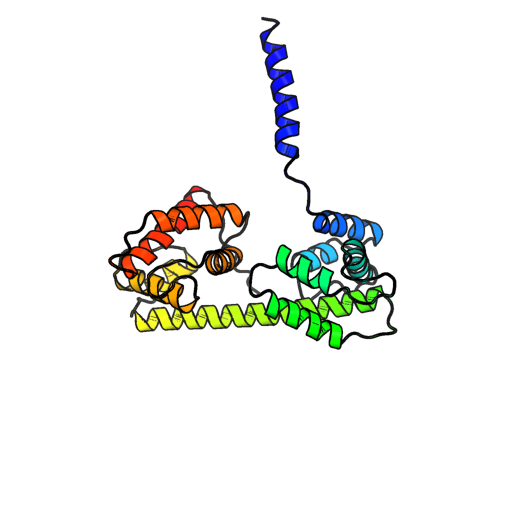1 226 ? -0.241 2.990 -20.748 1.00 90.44 226 GLN A N 1
ATOM 1853 C CA . GLN A 1 226 ? 0.034 1.639 -21.274 1.00 90.44 226 GLN A CA 1
ATOM 1854 C C . GLN A 1 226 ? -0.452 1.428 -22.720 1.00 90.44 226 GLN A C 1
ATOM 1856 O O . GLN A 1 226 ? 0.125 0.628 -23.450 1.00 90.44 226 GLN A O 1
ATOM 1861 N N . ASN A 1 227 ? -1.470 2.172 -23.167 1.00 83.62 227 ASN A N 1
ATOM 1862 C CA . ASN A 1 227 ? -2.007 2.057 -24.526 1.00 83.62 227 ASN A CA 1
ATOM 1863 C C . ASN A 1 227 ? -1.141 2.781 -25.571 1.00 83.62 227 ASN A C 1
ATOM 1865 O O . ASN A 1 227 ? -1.417 2.678 -26.763 1.00 83.62 227 ASN A O 1
ATOM 1869 N N . LYS A 1 228 ? -0.114 3.526 -25.140 1.00 79.75 228 LYS A N 1
ATOM 1870 C CA . LYS A 1 228 ? 0.770 4.310 -26.016 1.00 79.75 228 LYS A CA 1
ATOM 1871 C C . LYS A 1 228 ? 2.105 3.623 -26.322 1.00 79.75 228 LYS A C 1
ATOM 1873 O O . LYS A 1 228 ? 2.833 4.097 -27.187 1.00 79.75 228 LYS A O 1
ATOM 1878 N N . GLY A 1 229 ? 2.454 2.549 -25.613 1.00 69.56 229 GLY A N 1
ATOM 1879 C CA . GLY A 1 229 ? 3.752 1.886 -25.752 1.00 69.56 229 GLY A CA 1
ATOM 1880 C C . GLY A 1 229 ? 3.767 0.788 -26.820 1.00 69.56 229 GLY A C 1
ATOM 1881 O O . GLY A 1 229 ? 2.829 -0.002 -26.920 1.00 69.56 229 GLY A O 1
ATOM 1882 N N . MET A 1 230 ? 4.863 0.692 -27.577 1.00 77.56 230 MET A N 1
ATOM 1883 C CA . MET A 1 230 ? 5.156 -0.471 -28.424 1.00 77.56 230 MET A CA 1
ATOM 1884 C C . MET A 1 230 ? 5.725 -1.612 -27.568 1.00 77.56 230 MET A C 1
ATOM 1886 O O . MET A 1 230 ? 6.547 -1.360 -26.693 1.00 77.56 230 MET A O 1
ATOM 1890 N N . LYS A 1 231 ? 5.259 -2.851 -27.783 1.00 83.38 231 LYS A N 1
ATOM 1891 C CA . LYS A 1 231 ? 5.614 -4.043 -26.976 1.00 83.38 231 LYS A CA 1
ATOM 1892 C C . LYS A 1 231 ? 6.736 -4.907 -27.572 1.00 83.38 231 LYS A C 1
ATOM 1894 O O . LYS A 1 231 ? 7.001 -5.992 -27.067 1.00 83.38 231 LYS A O 1
ATOM 1899 N N . ASP A 1 232 ? 7.353 -4.459 -28.655 1.00 87.25 232 ASP A N 1
ATOM 1900 C CA . ASP A 1 232 ? 8.448 -5.147 -29.345 1.00 87.25 232 ASP A CA 1
ATOM 1901 C C . ASP A 1 232 ? 9.723 -5.233 -28.491 1.00 87.25 232 ASP A C 1
ATOM 1903 O O . ASP A 1 232 ? 10.410 -6.252 -28.506 1.00 87.25 232 ASP A O 1
ATOM 1907 N N . ASP A 1 233 ? 9.985 -4.210 -27.677 1.00 94.31 233 ASP A N 1
ATOM 1908 C CA . ASP A 1 233 ? 11.013 -4.219 -26.637 1.00 94.31 233 ASP A CA 1
ATOM 1909 C C . ASP A 1 233 ? 10.386 -3.878 -25.279 1.00 94.31 233 ASP A C 1
ATOM 1911 O O . ASP A 1 233 ? 9.992 -2.741 -25.014 1.00 94.31 233 ASP A O 1
ATOM 1915 N N . LEU A 1 234 ? 10.331 -4.863 -24.379 1.00 96.00 234 LEU A N 1
ATOM 1916 C CA . LEU A 1 234 ? 9.740 -4.692 -23.050 1.00 96.00 234 LEU A CA 1
ATOM 1917 C C . LEU A 1 234 ? 10.487 -3.689 -22.153 1.00 96.00 234 LEU A C 1
ATOM 1919 O O . LEU A 1 234 ? 9.872 -3.151 -21.232 1.00 96.00 234 LEU A O 1
ATOM 1923 N N . CYS A 1 235 ? 11.779 -3.433 -22.383 1.00 97.00 235 CYS A N 1
ATOM 1924 C CA . CYS A 1 235 ? 12.514 -2.382 -21.678 1.00 97.00 235 CYS A CA 1
ATOM 1925 C C . CYS A 1 235 ? 12.050 -0.998 -22.153 1.00 97.00 235 CYS A C 1
ATOM 1927 O O . CYS A 1 235 ? 11.712 -0.147 -21.328 1.00 97.00 235 CYS A O 1
ATOM 1929 N N . ASN A 1 236 ? 11.963 -0.782 -23.471 1.00 95.56 236 ASN A N 1
ATOM 1930 C CA . ASN A 1 236 ? 11.429 0.469 -24.026 1.00 95.56 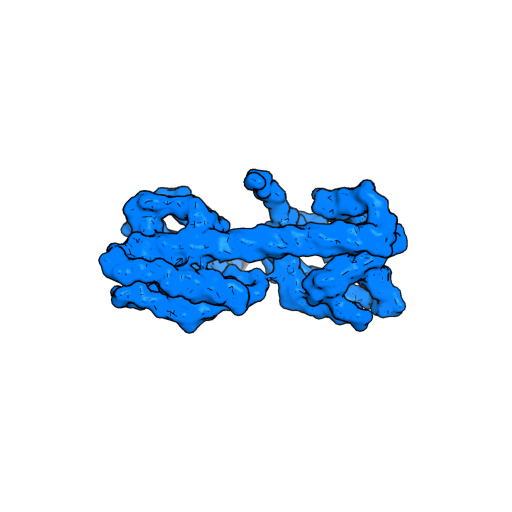236 ASN A CA 1
ATOM 1931 C C . ASN A 1 236 ? 9.953 0.668 -23.657 1.00 95.56 236 ASN A C 1
ATOM 1933 O O . ASN A 1 236 ? 9.561 1.774 -23.291 1.00 95.56 236 ASN A O 1
ATOM 1937 N N . TYR A 1 237 ? 9.154 -0.401 -23.693 1.00 96.31 237 TYR A N 1
ATOM 1938 C CA . TYR A 1 237 ? 7.753 -0.377 -23.286 1.00 96.31 237 TYR A CA 1
ATOM 1939 C C . TYR A 1 237 ? 7.600 0.079 -21.833 1.00 96.31 237 TYR A C 1
ATOM 1941 O O . TYR A 1 237 ? 6.935 1.078 -21.567 1.00 96.31 237 TYR A O 1
ATOM 1949 N N . ALA A 1 238 ? 8.256 -0.610 -20.890 1.00 96.50 238 ALA A N 1
ATOM 1950 C CA . ALA A 1 238 ? 8.193 -0.279 -19.468 1.00 96.50 238 ALA A CA 1
ATOM 1951 C C . ALA A 1 238 ? 8.599 1.175 -19.202 1.00 96.50 238 ALA A C 1
ATOM 1953 O O . ALA A 1 238 ? 7.916 1.892 -18.471 1.00 96.50 238 ALA A O 1
ATOM 1954 N N . HIS A 1 239 ? 9.685 1.620 -19.834 1.00 96.25 239 HIS A N 1
ATOM 1955 C CA . HIS A 1 239 ? 10.155 2.994 -19.730 1.00 96.25 239 HIS A CA 1
ATOM 1956 C C . HIS A 1 239 ? 9.148 4.006 -20.260 1.00 96.25 239 HIS A C 1
ATOM 1958 O O . HIS A 1 239 ? 8.812 4.943 -19.542 1.00 96.25 239 HIS A O 1
ATOM 1964 N N . GLY A 1 240 ? 8.601 3.784 -21.457 1.00 95.44 240 GLY A N 1
ATOM 1965 C CA . GLY A 1 240 ? 7.607 4.668 -22.059 1.00 95.44 240 GLY A CA 1
ATOM 1966 C C . GLY A 1 240 ? 6.349 4.813 -21.202 1.00 95.44 240 GLY A C 1
ATOM 1967 O O . GLY A 1 240 ? 5.859 5.926 -21.011 1.00 95.44 240 GLY A O 1
ATOM 1968 N N . VAL A 1 241 ? 5.861 3.712 -20.620 1.00 95.31 241 VAL A N 1
ATOM 1969 C CA . VAL A 1 241 ? 4.688 3.738 -19.733 1.00 95.31 241 VAL A CA 1
ATOM 1970 C C . VAL A 1 241 ? 4.974 4.540 -18.458 1.00 95.31 241 VAL A C 1
ATOM 1972 O O . VAL A 1 241 ? 4.186 5.418 -18.099 1.00 95.31 241 VAL A O 1
ATOM 1975 N N . VAL A 1 242 ? 6.106 4.295 -17.789 1.00 95.19 242 VAL A N 1
ATOM 1976 C CA . VAL A 1 242 ? 6.471 5.015 -16.553 1.00 95.19 242 VAL A CA 1
ATOM 1977 C C . VAL A 1 242 ? 6.783 6.488 -16.834 1.00 95.19 242 VAL A C 1
ATOM 1979 O O . VAL A 1 242 ? 6.353 7.351 -16.072 1.00 95.19 242 VAL A O 1
ATOM 1982 N N . LYS A 1 243 ? 7.472 6.801 -17.936 1.00 95.19 243 LYS A N 1
ATOM 1983 C CA . LYS A 1 243 ? 7.774 8.176 -18.357 1.00 95.19 243 LYS A CA 1
ATOM 1984 C C . LYS A 1 243 ? 6.498 8.973 -18.613 1.00 95.19 243 LYS A C 1
ATOM 1986 O O . LYS A 1 243 ? 6.325 10.025 -18.005 1.00 95.19 243 LYS A O 1
ATOM 1991 N N . CYS A 1 244 ? 5.567 8.418 -19.393 1.00 95.56 244 CYS A N 1
ATOM 1992 C CA . CYS A 1 244 ? 4.248 9.012 -19.624 1.00 95.56 244 CYS A CA 1
ATOM 1993 C C . CYS A 1 244 ? 3.506 9.300 -18.307 1.00 95.56 244 CYS A C 1
ATOM 1995 O O . CYS A 1 244 ? 2.926 10.371 -18.131 1.00 95.56 244 CYS A O 1
ATOM 1997 N N . MET A 1 245 ? 3.557 8.366 -17.352 1.00 93.88 245 MET A N 1
ATOM 1998 C CA . MET A 1 245 ? 2.907 8.539 -16.055 1.00 93.88 245 MET A CA 1
ATOM 1999 C C . MET A 1 245 ? 3.560 9.649 -15.220 1.00 93.88 245 MET A C 1
ATOM 2001 O O . MET A 1 245 ? 2.859 10.500 -14.677 1.00 93.88 245 MET A O 1
ATOM 2005 N N . ILE A 1 246 ? 4.892 9.676 -15.132 1.00 92.38 246 ILE A N 1
ATOM 2006 C CA . ILE A 1 246 ? 5.629 10.711 -14.394 1.00 92.38 246 ILE A CA 1
ATOM 2007 C C . ILE A 1 246 ? 5.366 12.099 -14.984 1.00 92.38 246 ILE A C 1
ATOM 2009 O O . ILE A 1 246 ? 5.176 13.059 -14.236 1.00 92.38 246 ILE A O 1
ATOM 2013 N N . GLU A 1 247 ? 5.342 12.217 -16.311 1.00 93.69 247 GLU A N 1
ATOM 2014 C CA . GLU A 1 247 ? 5.025 13.467 -17.004 1.00 93.69 247 GLU A CA 1
ATOM 2015 C C . GLU A 1 247 ? 3.602 13.934 -16.680 1.00 93.69 247 GLU A C 1
ATOM 2017 O O . GLU A 1 247 ? 3.419 15.085 -16.283 1.00 93.69 247 GLU A O 1
ATOM 2022 N N . GLY A 1 248 ? 2.613 13.037 -16.731 1.00 92.56 248 GLY A N 1
ATOM 2023 C CA . GLY A 1 248 ? 1.233 13.376 -16.384 1.00 92.56 248 GLY A CA 1
ATOM 2024 C C . GLY A 1 248 ? 1.047 13.754 -14.907 1.00 92.56 248 GLY A C 1
ATOM 2025 O O . GLY A 1 248 ? 0.289 14.675 -14.595 1.00 92.56 248 GLY A O 1
ATOM 2026 N N . VAL A 1 249 ? 1.760 13.097 -13.984 1.00 90.69 249 VAL A N 1
ATOM 2027 C CA . VAL A 1 249 ? 1.783 13.455 -12.552 1.00 90.69 249 VAL A CA 1
ATOM 2028 C C . VAL A 1 249 ? 2.335 14.869 -12.367 1.00 90.69 249 VAL A C 1
ATOM 2030 O O . VAL A 1 249 ? 1.730 15.669 -11.647 1.00 90.69 249 VAL A O 1
ATOM 2033 N N . LYS A 1 250 ? 3.443 15.201 -13.048 1.00 90.56 250 LYS A N 1
ATOM 2034 C CA . LYS A 1 250 ? 4.052 16.541 -13.023 1.00 90.56 250 LYS A CA 1
ATOM 2035 C C . LYS A 1 250 ? 3.112 17.595 -13.610 1.00 90.56 250 LYS A C 1
ATOM 2037 O O . LYS A 1 250 ? 2.904 18.631 -12.983 1.00 90.56 250 LYS A O 1
ATOM 2042 N N . GLU A 1 251 ? 2.500 17.316 -14.760 1.00 92.75 251 GLU A N 1
ATOM 2043 C CA . GLU A 1 251 ? 1.548 18.211 -15.430 1.00 92.75 251 GLU A CA 1
ATOM 2044 C C . GLU A 1 251 ? 0.337 18.519 -14.538 1.00 92.75 251 GLU A C 1
ATOM 2046 O O . GLU A 1 251 ? -0.047 19.678 -14.368 1.00 92.75 251 GLU A O 1
ATOM 2051 N N . LYS A 1 252 ? -0.224 17.490 -13.893 1.00 90.38 252 LYS A N 1
ATOM 2052 C CA . LYS A 1 252 ? -1.357 17.631 -12.968 1.00 90.38 252 LYS A CA 1
ATOM 2053 C C . LYS A 1 252 ? -0.961 18.101 -11.565 1.00 90.38 252 LYS A C 1
ATOM 2055 O O . LYS A 1 252 ? -1.842 18.259 -10.723 1.00 90.38 252 LYS A O 1
ATOM 2060 N N . LYS A 1 253 ? 0.330 18.343 -11.305 1.00 89.88 253 LYS A N 1
ATOM 2061 C CA . LYS A 1 253 ? 0.877 18.776 -10.005 1.00 89.88 253 LYS A CA 1
ATOM 2062 C C . LYS A 1 253 ? 0.515 17.837 -8.843 1.00 89.88 253 LYS A C 1
ATOM 2064 O O . LYS A 1 253 ? 0.373 18.287 -7.704 1.00 89.88 253 LYS A O 1
ATOM 2069 N N . ILE A 1 254 ? 0.378 16.542 -9.130 1.00 86.38 254 ILE A N 1
ATOM 2070 C CA . ILE A 1 254 ? 0.105 15.513 -8.122 1.00 86.38 254 ILE A CA 1
ATOM 2071 C C . ILE A 1 254 ? 1.370 15.335 -7.279 1.00 86.38 254 ILE A C 1
ATOM 2073 O O . ILE A 1 254 ? 2.459 15.117 -7.813 1.00 86.38 254 ILE A O 1
ATOM 2077 N N . GLN A 1 255 ? 1.237 15.470 -5.962 1.00 81.19 255 GLN A N 1
ATOM 2078 C CA . GLN A 1 255 ? 2.373 15.381 -5.051 1.00 81.19 255 GLN A CA 1
ATOM 2079 C C . GLN A 1 255 ? 2.702 13.911 -4.756 1.00 81.19 255 GLN A C 1
ATOM 2081 O O . GLN A 1 255 ? 1.789 13.123 -4.490 1.00 81.19 255 GLN A O 1
ATOM 2086 N N . PRO A 1 256 ? 3.985 13.513 -4.767 1.00 79.81 256 PRO A N 1
ATOM 2087 C CA . PRO A 1 256 ? 4.395 12.259 -4.153 1.00 79.81 256 PRO A CA 1
ATOM 2088 C C . PRO A 1 256 ? 4.014 12.256 -2.672 1.00 79.81 256 PRO A C 1
ATOM 2090 O O . PRO A 1 256 ? 4.060 13.306 -2.027 1.00 79.81 256 PRO A O 1
ATOM 2093 N N . LEU A 1 257 ? 3.699 11.080 -2.126 1.00 74.12 257 LEU A N 1
ATOM 2094 C CA . LEU A 1 257 ? 3.581 10.911 -0.680 1.00 74.12 257 LEU A CA 1
ATOM 2095 C C . LEU A 1 257 ? 4.866 11.401 -0.031 1.00 74.12 257 LEU A C 1
ATOM 2097 O O . LEU A 1 257 ? 5.956 10.901 -0.334 1.00 74.12 257 LEU A O 1
ATOM 2101 N N . LYS A 1 258 ? 4.743 12.405 0.845 1.00 67.12 258 LYS A N 1
ATOM 2102 C CA . LYS A 1 258 ? 5.886 12.842 1.642 1.00 67.12 258 LYS A CA 1
ATOM 2103 C C . LYS A 1 258 ? 6.425 11.612 2.358 1.00 67.12 258 LYS A C 1
ATOM 2105 O O . LYS A 1 258 ? 5.659 10.875 2.981 1.00 67.12 258 LYS A O 1
ATOM 2110 N N . LYS A 1 259 ? 7.739 11.377 2.269 1.00 54.81 259 LYS A N 1
ATOM 2111 C CA . LYS A 1 259 ? 8.392 10.423 3.166 1.00 54.81 259 LYS A CA 1
ATOM 2112 C C . LYS A 1 259 ? 8.064 10.899 4.573 1.00 54.81 259 LYS A C 1
ATOM 2114 O O . LYS A 1 259 ? 8.536 11.948 4.999 1.00 54.81 259 LYS A O 1
ATOM 2119 N N . HIS A 1 260 ? 7.171 10.187 5.246 1.00 41.69 260 HIS A N 1
ATOM 2120 C CA . HIS A 1 260 ? 7.043 10.332 6.676 1.00 41.69 260 HIS A CA 1
ATOM 2121 C C . HIS A 1 260 ? 8.334 9.750 7.233 1.00 41.69 260 HIS A C 1
ATOM 2123 O O . HIS A 1 260 ? 8.499 8.532 7.272 1.00 41.69 260 HIS A O 1
ATOM 2129 N N . ASP A 1 261 ? 9.278 10.640 7.531 1.00 31.56 261 ASP A N 1
ATOM 2130 C CA . ASP A 1 261 ? 10.391 10.344 8.417 1.00 31.56 261 ASP A CA 1
ATOM 2131 C C . ASP A 1 261 ? 9.757 9.909 9.748 1.00 31.56 261 ASP A C 1
ATOM 2133 O O . ASP A 1 261 ? 9.251 10.729 10.519 1.00 31.56 261 ASP A O 1
ATOM 2137 N N . HIS A 1 262 ? 9.664 8.596 9.933 1.00 29.20 262 HIS A N 1
ATOM 2138 C CA . HIS A 1 262 ? 9.372 7.937 11.196 1.00 29.20 262 HIS A CA 1
ATOM 2139 C C . HIS A 1 262 ? 10.634 7.198 11.617 1.00 29.20 262 HIS A C 1
ATOM 2141 O O . HIS A 1 262 ? 11.146 6.414 10.783 1.00 29.20 262 HIS A O 1
#

InterPro domains:
  IPR006170 Pheromone/general odorant binding protein [PF01395] (25-132)
  IPR006170 Pheromone/general odorant binding protein [PF01395] (140-247)
  IPR006170 Pheromone/general odorant binding protein [SM00708] (31-134)
  IPR006170 Pheromone/general odorant binding protein [SM00708] (148-249)
  IPR036728 Pheromone/general odorant binding protein superfamily [G3DSA:1.10.238.20] (24-140)
  IPR036728 Pheromone/general odorant binding protein superfamily [G3DSA:1.10.238.20] (141-256)
  IPR036728 Pheromone/general odorant binding protein superfamily [SSF47565] (24-136)
  IPR036728 Pheromone/general odorant binding protein superfamily [SSF47565] (140-250)

Radius of gyration: 23.19 Å; chains: 1; bounding box: 57×60×59 Å

pLDDT: mean 84.63, std 16.48, range [29.2, 98.5]

Secondary structure (DSSP, 8-state):
--SHHHHHHHHHHHHHHHTTTT----HHHHHHHHHHHHHT--HHHHHHHHTT-SS---SHHHHHHHHHHHHHTTSB-TTS-B-HHHHHHHHHHH--S-HHHHHHHHHHHHTT--TTS-HHHHHHHHHHHHHHHHHHHHHHHHHHHHHHHHHHHHHTT--HHHHHHHHHH------HHHHHHHHHHHHHTTSB-TT--B-HHHHHHHHTTTB-S-HHHHHHHHHHHHTT--SSSHHHHHHHHHHHHHHHHHHTTPPBPP----

Foldseek 3Di:
DPPVVVVVVVVVVVVVVVVVVPPPPPLLNVQLVVLCVVLVPDVQQSVCVVVLPLPHDPDLSSLSSLLSSCVSQVQADPLRQGDLVSVLVCLVVVPQDDSVQLSVQLVVLSVVADPPDDSSNRSNSSSSSSSVSVVVVVVVCVVVLVVQLVVLCVVLVPDPVQVCCCVPVVDHDPDLSRLSSLLSSCPVLVQADPQRDGDLSSVLNVVVQWFDDDSVQLSVQLVVQLVPADRPDSSRSSCSSSVSSSVVCVVVVTGTDPPPPD